Protein AF-A0A352FJ02-F1 (afdb_monomer)

Solvent-accessible surface area (backbone atoms only — not comparable to full-atom values): 11304 Å² total; per-residue (Å²): 138,80,82,76,79,74,72,76,74,59,68,40,26,37,38,36,34,28,49,56,94,54,96,64,90,54,67,62,62,57,49,55,52,47,51,55,53,49,32,53,44,31,73,71,38,80,43,62,28,42,34,28,35,41,56,64,53,60,66,67,70,12,44,40,82,43,73,57,98,88,55,71,41,78,43,84,34,68,70,48,31,53,50,52,52,51,47,56,62,57,68,47,65,92,48,62,65,61,54,48,76,72,32,58,55,44,58,73,78,45,63,27,40,33,46,28,35,61,36,39,38,62,67,59,52,51,50,52,50,58,66,43,66,75,41,93,41,51,35,32,37,35,48,53,50,68,88,41,67,67,42,27,45,47,63,62,69,60,28,46,67,48,35,32,40,50,28,34,30,40,31,32,44,52,94,72,59,83,49,100,83,47,85,84,42,65,66,57,49,41,75,51,60,33,80,41,66,49,71,51,77,133

Sequence (202 aa):
MSASEKGSKRQMKVALHFSLKRESLDYIDGYEIGNVVLRAMISHGNFETAIRTGDLLLQRHAMECRGDLLQRTWTYSESKYLATSAAWVLSSGGLWGCFLPLNAIKCLTRNVFVICLENISLECAKRLSLEFGFLPYFLGALEVDDKIPLHALLYSNCLIPWLRVAGKSIYLFKDYFDDEESLDSLESFTSLGAVHVEYETP

Secondary structure (DSSP, 8-state):
----------EEEEEEEEE-SSSS--HHHHHHHHHHHHHHHHHH---EEEEEEEE--HHHHTEEEES-SS--EEEE-HHHHHHHHHHHHHHTTTS-B---HHHHHHHHHS-EEEEEEEEEEHHHHHHHHHHHTT-TTEEEEEEE-TTSHHHIIIIIISSEEEEEEETTEEEEEGGGT-STT-S--HHHHHHTT-SEEEEE--

Foldseek 3Di:
DDDPPPPPQDKFKKKWKFFQPDLDPDVVSLVVVVLVLLLVQLVQLADWWWKWKDWQVLQVQQWDFDDDPVDTDTDGHPVSSVVSLVLVVVVLPPWDKDADPVLSVVSSVGTMMIIMTGIDGPVVQVVSQVVCVPPPGTRIMGTADCVRVSSCVRRVVRTGGAWTDRRLEIEGACVGQVDPPGPPDQVVSVVSVRPYYYHDDD

Nearest PDB structures (foldseek):
  4al7-assembly1_A  TM=4.696E-01  e=4.692E+00  Pseudomonas aeruginosa
  4al6-assembly1_A  TM=4.822E-01  e=8.081E+00  Pseudomonas aeruginosa UCBPP-PA14
  8fbp-assembly1_K  TM=2.299E-01  e=1.169E+00  Pseudomonas aeruginosa PAO1
  2xlk-assembly2_A  TM=4.601E-01  e=9.118E+00  Pseudomonas aeruginosa UCBPP-PA14

Radius of gyration: 18.31 Å; Cα contacts (8 Å, |Δi|>4): 336; chains: 1; bou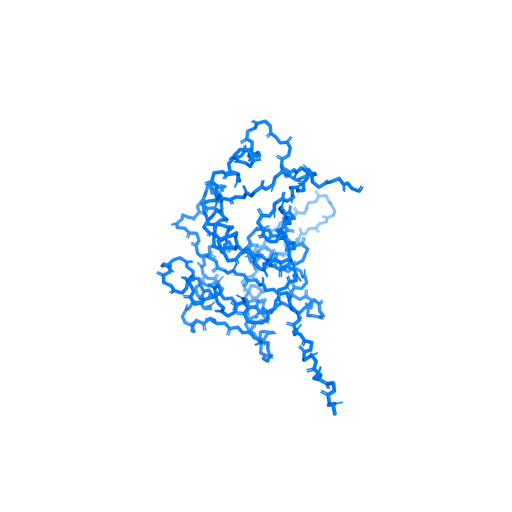nding box: 38×38×70 Å

pLDDT: mean 84.19, std 14.08, range [37.03, 97.56]

Mean predicted aligned error: 7.38 Å

Structure (mmCIF, N/CA/C/O backbone):
data_AF-A0A352FJ02-F1
#
_entry.id   AF-A0A352FJ02-F1
#
loop_
_atom_site.group_PDB
_atom_site.id
_atom_site.type_symbol
_atom_site.label_atom_id
_atom_site.label_alt_id
_atom_site.label_comp_id
_atom_site.label_asym_id
_atom_site.label_entity_id
_atom_site.label_seq_id
_atom_site.pdbx_PDB_ins_code
_atom_site.Cartn_x
_atom_site.Cartn_y
_atom_site.Cartn_z
_atom_site.occupancy
_atom_site.B_iso_or_equiv
_atom_site.auth_seq_id
_atom_site.auth_comp_id
_atom_site.auth_asym_id
_atom_site.auth_atom_id
_atom_site.pdbx_PDB_model_num
ATOM 1 N N . MET A 1 1 ? 12.154 -4.708 43.436 1.00 37.03 1 MET A N 1
ATOM 2 C CA . MET A 1 1 ? 11.146 -4.150 42.510 1.00 37.03 1 MET A CA 1
ATOM 3 C C . MET A 1 1 ? 11.870 -3.735 41.237 1.00 37.03 1 MET A C 1
ATOM 5 O O . MET A 1 1 ? 12.407 -2.639 41.189 1.00 37.03 1 MET A O 1
ATOM 9 N N . SER A 1 2 ? 12.000 -4.644 40.266 1.00 37.16 2 SER A N 1
ATOM 10 C CA . SER A 1 2 ? 12.640 -4.338 38.982 1.00 37.16 2 SER A CA 1
ATOM 11 C C . SER A 1 2 ? 11.609 -3.713 38.053 1.00 37.16 2 SER A C 1
ATOM 13 O O . SER A 1 2 ? 10.584 -4.328 37.752 1.00 37.16 2 SER A O 1
ATOM 15 N N . ALA A 1 3 ? 11.879 -2.486 37.621 1.00 42.75 3 ALA A N 1
ATOM 16 C CA . ALA A 1 3 ? 11.157 -1.862 36.531 1.00 42.75 3 ALA A CA 1
ATOM 17 C C . ALA A 1 3 ? 11.321 -2.745 35.288 1.00 42.75 3 ALA A C 1
ATOM 19 O O . ALA A 1 3 ? 12.419 -2.912 34.768 1.00 42.75 3 ALA A O 1
ATOM 20 N N . SER A 1 4 ? 10.216 -3.358 34.874 1.00 42.72 4 SER A N 1
ATOM 21 C CA . SER A 1 4 ? 10.055 -3.993 33.573 1.00 42.72 4 SER A CA 1
ATOM 22 C C . SER A 1 4 ? 10.446 -2.974 32.503 1.00 42.72 4 SER A C 1
ATOM 24 O O . SER A 1 4 ? 9.697 -2.023 32.270 1.00 42.72 4 SER A O 1
ATOM 26 N N . GLU A 1 5 ? 11.588 -3.181 31.849 1.00 41.50 5 GLU A N 1
ATOM 27 C CA . GLU A 1 5 ? 11.890 -2.580 30.554 1.00 41.50 5 GLU A CA 1
ATOM 28 C C . GLU A 1 5 ? 10.723 -2.917 29.622 1.00 41.50 5 GLU A C 1
ATOM 30 O O . GLU A 1 5 ? 10.578 -4.038 29.136 1.00 41.50 5 GLU A O 1
ATOM 35 N N . LYS A 1 6 ? 9.820 -1.951 29.428 1.00 44.06 6 LYS A N 1
ATOM 36 C CA . LYS A 1 6 ? 8.843 -1.994 28.347 1.00 44.06 6 LYS A CA 1
ATOM 37 C C . LYS A 1 6 ? 9.664 -1.993 27.066 1.00 44.06 6 LYS A C 1
ATOM 39 O O . LYS A 1 6 ? 10.086 -0.930 26.619 1.00 44.06 6 LYS A O 1
ATOM 44 N N . GLY A 1 7 ? 9.933 -3.180 26.525 1.00 45.09 7 GLY A N 1
ATOM 45 C CA . GLY A 1 7 ? 10.548 -3.338 25.216 1.00 45.09 7 GLY A CA 1
ATOM 46 C C . GLY A 1 7 ? 9.779 -2.464 24.236 1.00 45.09 7 GLY A C 1
ATOM 47 O O . GLY A 1 7 ? 8.595 -2.701 23.989 1.00 45.09 7 GLY A O 1
ATOM 48 N N . SER A 1 8 ? 10.419 -1.392 23.772 1.00 55.44 8 SER A N 1
ATOM 49 C CA . SER A 1 8 ? 9.816 -0.463 22.826 1.00 55.44 8 SER A CA 1
ATOM 50 C C . SER A 1 8 ? 9.377 -1.272 21.610 1.00 55.44 8 SER A C 1
ATOM 52 O O . SER A 1 8 ? 10.203 -1.928 20.969 1.00 55.44 8 SER A O 1
ATOM 54 N N . LYS A 1 9 ? 8.067 -1.309 21.331 1.00 74.19 9 LYS A N 1
ATOM 55 C CA . LYS A 1 9 ? 7.558 -1.999 20.144 1.00 74.19 9 LYS A CA 1
ATOM 56 C C . LYS A 1 9 ? 8.169 -1.298 18.934 1.00 74.19 9 LYS A C 1
ATOM 58 O O . LYS A 1 9 ? 7.858 -0.135 18.693 1.00 74.19 9 LYS A O 1
ATOM 63 N N . ARG A 1 10 ? 9.037 -1.997 18.193 1.00 83.62 10 ARG A N 1
ATOM 64 C CA . ARG A 1 10 ? 9.600 -1.499 16.931 1.00 83.62 10 ARG A CA 1
ATOM 65 C C . ARG A 1 10 ? 8.446 -1.080 16.023 1.00 83.62 10 ARG A C 1
ATOM 67 O O . ARG A 1 10 ? 7.653 -1.930 15.611 1.00 83.62 10 ARG A O 1
ATOM 74 N N . GLN A 1 11 ? 8.374 0.218 15.766 1.00 91.69 11 GLN A N 1
ATOM 75 C CA . GLN A 1 11 ? 7.503 0.806 14.764 1.00 91.69 11 GLN A CA 1
ATOM 76 C C . GLN A 1 11 ? 8.193 0.759 13.405 1.00 91.69 11 GLN A C 1
ATOM 78 O O . GLN A 1 11 ? 9.420 0.848 13.322 1.00 91.69 11 GLN A O 1
ATOM 83 N N . MET A 1 12 ? 7.406 0.581 12.355 1.00 94.69 12 MET A N 1
ATOM 84 C CA . MET A 1 12 ? 7.884 0.439 10.987 1.00 94.69 12 MET A CA 1
ATOM 85 C C . MET A 1 12 ? 6.822 0.909 9.999 1.00 94.69 12 MET A C 1
ATOM 87 O O . MET A 1 12 ? 5.637 0.946 10.331 1.00 94.69 12 MET A O 1
ATOM 91 N N . LYS A 1 13 ? 7.257 1.221 8.779 1.00 96.88 13 LYS A N 1
ATOM 92 C CA . LYS A 1 13 ? 6.380 1.451 7.635 1.00 96.88 13 LYS A CA 1
ATOM 93 C C . LYS A 1 13 ? 6.176 0.136 6.889 1.00 96.88 13 LYS A C 1
ATOM 95 O O . LYS A 1 13 ? 7.133 -0.616 6.703 1.00 96.88 13 LYS A O 1
ATOM 100 N N . VAL A 1 14 ? 4.947 -0.168 6.482 1.00 97.25 14 VAL A N 1
ATOM 101 C CA . VAL A 1 14 ? 4.611 -1.437 5.818 1.00 97.25 14 VAL A CA 1
ATOM 102 C C . VAL A 1 14 ? 3.722 -1.201 4.612 1.00 97.25 14 VAL A C 1
ATOM 104 O O . VAL A 1 14 ? 2.650 -0.625 4.742 1.00 97.25 14 VAL A O 1
ATOM 107 N N . ALA A 1 15 ? 4.123 -1.729 3.461 1.00 97.12 15 ALA A N 1
ATOM 108 C CA . ALA A 1 15 ? 3.312 -1.763 2.254 1.00 97.12 15 ALA A CA 1
ATOM 109 C C . ALA A 1 15 ? 2.628 -3.128 2.105 1.00 97.12 15 ALA A C 1
ATOM 111 O O . ALA A 1 15 ? 3.294 -4.163 2.024 1.00 97.12 15 ALA A O 1
ATOM 112 N N . LEU A 1 16 ? 1.298 -3.127 2.055 1.00 96.56 16 LEU A N 1
ATOM 113 C CA . LEU A 1 16 ? 0.455 -4.274 1.724 1.00 96.56 16 LEU A CA 1
ATOM 114 C C . LEU A 1 16 ? 0.162 -4.257 0.222 1.00 96.56 16 LEU A C 1
ATOM 116 O O . LEU A 1 16 ? -0.249 -3.227 -0.302 1.00 96.56 16 LEU A O 1
ATOM 120 N N . HIS A 1 17 ? 0.355 -5.383 -0.458 1.00 95.31 17 HIS A N 1
ATOM 121 C CA . HIS A 1 17 ? 0.252 -5.486 -1.912 1.00 95.31 17 HIS A CA 1
ATOM 122 C C . HIS A 1 17 ? -0.911 -6.390 -2.300 1.00 95.31 17 HIS A C 1
ATOM 124 O O . HIS A 1 17 ? -0.997 -7.534 -1.840 1.00 95.31 17 HIS A O 1
ATOM 130 N N . PHE A 1 18 ? -1.763 -5.905 -3.196 1.00 93.38 18 PHE A N 1
ATOM 131 C CA . PHE A 1 18 ? -2.941 -6.614 -3.670 1.00 93.38 18 PHE A CA 1
ATOM 132 C C . PHE A 1 18 ? -2.993 -6.611 -5.199 1.00 93.38 18 PHE A C 1
ATOM 134 O O . PHE A 1 18 ? -2.797 -5.587 -5.841 1.00 93.38 18 PHE A O 1
ATOM 141 N N . SER A 1 19 ? -3.255 -7.770 -5.798 1.00 90.75 19 SER A N 1
ATOM 142 C CA . SER A 1 19 ? -3.523 -7.893 -7.230 1.00 90.75 19 SER A CA 1
ATOM 143 C C . SER A 1 19 ? -4.909 -7.340 -7.517 1.00 90.75 19 SER A C 1
ATOM 145 O O . SER A 1 19 ? -5.892 -7.866 -6.995 1.00 90.75 19 SER A O 1
ATOM 147 N N . LEU A 1 20 ? -5.005 -6.373 -8.421 1.00 84.56 20 LEU A N 1
ATOM 148 C CA . LEU A 1 20 ? -6.298 -5.994 -8.981 1.00 84.56 20 LEU A CA 1
ATOM 149 C C . LEU A 1 20 ? -6.790 -7.110 -9.918 1.00 84.56 20 LEU A C 1
ATOM 151 O O . LEU A 1 20 ? -5.983 -7.806 -10.550 1.00 84.56 20 LEU A O 1
ATOM 155 N N . LYS A 1 21 ? -8.106 -7.369 -9.925 1.00 67.81 21 LYS A N 1
ATOM 156 C CA . LYS A 1 21 ? -8.714 -8.449 -10.728 1.00 67.81 21 LYS A CA 1
ATOM 157 C C . LYS A 1 21 ? -8.879 -8.047 -12.193 1.00 67.81 21 LYS A C 1
ATOM 159 O O . LYS A 1 21 ? -8.943 -8.932 -13.044 1.00 67.81 21 LYS A O 1
ATOM 164 N N . ARG A 1 22 ? -8.957 -6.747 -12.480 1.00 58.03 22 ARG A N 1
ATOM 165 C CA . ARG A 1 22 ? -9.093 -6.186 -13.827 1.00 58.03 22 ARG A CA 1
ATOM 166 C C . ARG A 1 22 ? -7.814 -5.456 -14.237 1.00 58.03 22 ARG A C 1
ATOM 168 O O . ARG A 1 22 ? -7.115 -4.885 -13.406 1.00 58.03 22 ARG A O 1
ATOM 175 N N . GLU A 1 23 ? -7.515 -5.480 -15.535 1.00 48.19 23 GLU A N 1
ATOM 176 C CA . GLU A 1 23 ? -6.473 -4.632 -16.134 1.00 48.19 23 GLU A CA 1
ATOM 177 C C . GLU A 1 23 ? -6.884 -3.147 -16.136 1.00 48.19 23 GLU A C 1
ATOM 179 O O . GLU A 1 23 ? -6.022 -2.279 -16.261 1.00 48.19 23 GLU A O 1
ATOM 184 N N . SER A 1 24 ? -8.182 -2.848 -15.965 1.00 41.72 24 SER A N 1
ATOM 185 C CA . SER A 1 24 ? -8.697 -1.486 -15.836 1.00 41.72 24 SER A CA 1
ATOM 186 C C . SER A 1 24 ? -8.517 -0.942 -14.418 1.00 41.72 24 SER A C 1
ATOM 188 O O . SER A 1 24 ? -8.815 -1.608 -13.428 1.00 41.72 24 SER A O 1
ATOM 190 N N . LEU A 1 25 ? -8.049 0.305 -14.362 1.00 43.31 25 LEU A N 1
ATOM 191 C CA . LEU A 1 25 ? -7.923 1.188 -13.199 1.00 43.31 25 LEU A CA 1
ATOM 192 C C . LEU A 1 25 ? -9.300 1.590 -12.628 1.00 43.31 25 LEU A C 1
ATOM 194 O O . LEU A 1 25 ? -9.562 2.774 -12.425 1.00 43.31 25 LEU A O 1
ATOM 198 N N . ASP A 1 26 ? -10.219 0.647 -12.418 1.00 48.75 26 ASP A N 1
ATOM 199 C CA . ASP A 1 26 ? -11.485 0.999 -11.780 1.00 48.75 26 ASP A CA 1
ATOM 200 C C . ASP A 1 26 ? -11.209 1.249 -10.292 1.00 48.75 26 ASP A C 1
ATOM 202 O O . ASP A 1 26 ? -10.939 0.324 -9.526 1.00 48.75 26 ASP A O 1
ATOM 206 N N . TYR A 1 27 ? -11.294 2.524 -9.901 1.00 55.19 27 TYR A N 1
ATOM 207 C CA . TYR A 1 27 ? -11.212 3.055 -8.530 1.00 55.19 27 TYR A CA 1
ATOM 208 C C . TYR A 1 27 ? -11.968 2.195 -7.492 1.00 55.19 27 TYR A C 1
ATOM 210 O O . TYR A 1 27 ? -11.559 2.084 -6.336 1.00 55.19 27 TYR A O 1
ATOM 218 N N . ILE A 1 28 ? -13.023 1.511 -7.939 1.00 62.88 28 ILE A N 1
ATOM 219 C CA . ILE A 1 28 ? -13.879 0.613 -7.161 1.00 62.88 28 ILE A CA 1
ATOM 220 C C . ILE A 1 28 ? -13.100 -0.570 -6.558 1.00 62.88 28 ILE A C 1
ATOM 222 O O . ILE A 1 28 ? -13.268 -0.852 -5.373 1.00 62.88 28 ILE A O 1
ATOM 226 N N . ASP A 1 29 ? -12.225 -1.241 -7.318 1.00 70.31 29 ASP A N 1
ATOM 227 C CA . ASP A 1 29 ? -11.514 -2.432 -6.815 1.00 70.31 29 ASP A CA 1
ATOM 228 C C . ASP A 1 29 ? -10.547 -2.049 -5.674 1.00 70.31 29 ASP A C 1
ATOM 230 O O . ASP A 1 29 ? -10.448 -2.748 -4.661 1.00 70.31 29 ASP A O 1
ATOM 234 N N . GLY A 1 30 ? -9.848 -0.916 -5.814 1.00 79.75 30 GLY A N 1
ATOM 235 C CA . GLY A 1 30 ? -8.959 -0.382 -4.777 1.00 79.75 30 GLY A CA 1
ATOM 236 C C . GLY A 1 30 ? -9.722 0.039 -3.520 1.00 79.75 30 GLY A C 1
ATOM 237 O O . GLY A 1 30 ? -9.293 -0.266 -2.405 1.00 79.75 30 GLY A O 1
ATOM 238 N N . TYR A 1 31 ? -10.888 0.662 -3.698 1.00 82.25 31 TYR A N 1
ATOM 239 C CA . TYR A 1 31 ? -11.777 1.057 -2.607 1.00 82.25 31 TYR A CA 1
ATOM 240 C C . TYR A 1 31 ? -12.302 -0.151 -1.811 1.00 82.25 31 TYR A C 1
ATOM 242 O O . TYR A 1 31 ? -12.236 -0.165 -0.580 1.00 82.25 31 TYR A O 1
ATOM 250 N N . GLU A 1 32 ? -12.750 -1.218 -2.483 1.00 87.25 32 GLU A N 1
ATOM 251 C CA . GLU A 1 32 ? -13.191 -2.450 -1.811 1.00 87.25 32 GLU A CA 1
ATOM 252 C C . GLU A 1 32 ? -12.063 -3.100 -0.996 1.00 87.25 32 GLU A C 1
ATOM 254 O O . GLU A 1 32 ? -12.274 -3.510 0.151 1.00 87.25 32 GLU A O 1
ATOM 259 N N . ILE A 1 33 ? -10.849 -3.161 -1.556 1.00 90.94 33 ILE A N 1
ATOM 260 C CA . ILE A 1 33 ? -9.662 -3.656 -0.843 1.00 90.94 33 ILE A CA 1
ATOM 261 C C . ILE A 1 33 ? -9.372 -2.776 0.378 1.00 90.94 33 ILE A C 1
ATOM 263 O O . ILE A 1 33 ? -9.139 -3.302 1.470 1.00 90.94 33 ILE A O 1
ATOM 267 N N . GLY A 1 34 ? -9.431 -1.453 0.210 1.00 91.62 34 GLY A N 1
ATOM 268 C CA . GLY A 1 34 ? -9.303 -0.480 1.289 1.00 91.62 34 GLY A CA 1
ATOM 269 C C . GLY A 1 34 ? -10.272 -0.764 2.435 1.00 91.62 34 GLY A C 1
ATOM 270 O O . GLY A 1 34 ? -9.843 -0.925 3.578 1.00 91.62 34 GLY A O 1
ATOM 271 N N . ASN A 1 35 ? -11.557 -0.941 2.131 1.00 91.88 35 ASN A N 1
ATOM 272 C CA . ASN A 1 35 ? -12.594 -1.245 3.118 1.00 91.88 35 ASN A CA 1
ATOM 273 C C . ASN A 1 35 ? -12.342 -2.546 3.886 1.00 91.88 35 ASN A C 1
ATOM 275 O O . ASN A 1 35 ? -12.585 -2.604 5.095 1.00 91.88 35 ASN A O 1
ATOM 279 N N . VAL A 1 36 ? -11.841 -3.589 3.216 1.00 93.75 36 VAL A N 1
ATOM 280 C CA . VAL A 1 36 ? -11.459 -4.848 3.877 1.00 93.75 36 VAL A CA 1
ATOM 281 C C . VAL A 1 36 ? -10.328 -4.610 4.877 1.00 93.75 36 VAL A C 1
ATOM 283 O O . VAL A 1 36 ? -10.415 -5.069 6.019 1.00 93.75 36 VAL A O 1
ATOM 286 N N . VAL A 1 37 ? -9.294 -3.859 4.484 1.00 95.06 37 VAL A N 1
ATOM 287 C CA . VAL A 1 37 ? -8.160 -3.561 5.370 1.00 95.06 37 VAL A CA 1
ATOM 288 C C . VAL A 1 37 ? -8.585 -2.694 6.552 1.00 95.06 37 VAL A C 1
ATOM 290 O O . VAL A 1 37 ? -8.262 -3.020 7.696 1.00 95.06 37 VAL A O 1
ATOM 293 N N . LEU A 1 38 ? -9.359 -1.637 6.305 1.00 95.12 38 LEU A N 1
ATOM 294 C CA . LEU A 1 38 ? -9.863 -0.753 7.356 1.00 95.12 38 LEU A CA 1
ATOM 295 C C . LEU A 1 38 ? -10.738 -1.500 8.355 1.00 95.12 38 LEU A C 1
ATOM 297 O O . LEU A 1 38 ? -10.530 -1.374 9.559 1.00 95.12 38 LEU A O 1
ATOM 301 N N . ARG A 1 39 ? -11.674 -2.328 7.879 1.00 95.00 39 ARG A N 1
ATOM 302 C CA . ARG A 1 39 ? -12.537 -3.135 8.751 1.00 95.00 39 ARG A CA 1
ATOM 303 C C . ARG A 1 39 ? -11.716 -4.027 9.677 1.00 95.00 39 ARG A C 1
ATOM 305 O O . ARG A 1 39 ? -12.024 -4.097 10.868 1.00 95.00 39 ARG A O 1
ATOM 312 N N . ALA A 1 40 ? -10.668 -4.673 9.164 1.00 95.44 40 ALA A N 1
ATOM 313 C CA . ALA A 1 40 ? -9.765 -5.471 9.988 1.00 95.44 40 ALA A CA 1
ATOM 314 C C . ALA A 1 40 ? -9.075 -4.597 11.051 1.00 95.44 40 ALA A C 1
ATOM 316 O O . ALA A 1 40 ? -9.144 -4.896 12.245 1.00 95.44 40 ALA A O 1
ATOM 317 N N . MET A 1 41 ? -8.480 -3.470 10.648 1.00 95.56 41 MET A N 1
ATOM 318 C CA . MET A 1 41 ? -7.787 -2.553 11.562 1.00 95.56 41 MET A CA 1
ATOM 319 C C . MET A 1 41 ? -8.702 -2.015 12.675 1.00 95.56 41 MET A C 1
ATOM 321 O O . MET A 1 41 ? -8.345 -2.080 13.853 1.00 95.56 41 MET A O 1
ATOM 325 N N . ILE A 1 42 ? -9.904 -1.554 12.321 1.00 94.69 42 ILE A N 1
ATOM 326 C CA . ILE A 1 42 ? -10.914 -1.050 13.263 1.00 94.69 42 ILE A CA 1
ATOM 327 C C . ILE A 1 42 ? -11.371 -2.157 14.222 1.00 94.69 42 ILE A C 1
ATOM 329 O O . ILE A 1 42 ? -11.521 -1.922 15.424 1.00 94.69 42 ILE A O 1
ATOM 333 N N . SER A 1 43 ? -11.575 -3.377 13.716 1.00 92.75 43 SER A N 1
ATOM 334 C CA . SER A 1 43 ? -12.029 -4.512 14.532 1.00 92.75 43 SER A CA 1
ATOM 335 C C . SER A 1 43 ? -11.028 -4.861 15.635 1.00 92.75 43 SER A C 1
ATOM 337 O O . SER A 1 43 ? -11.428 -5.135 16.768 1.00 92.75 43 SER A O 1
ATOM 339 N N . HIS A 1 44 ? -9.729 -4.790 15.334 1.00 91.50 44 HIS A N 1
ATOM 340 C CA . HIS A 1 44 ? -8.658 -4.987 16.318 1.00 91.50 44 HIS A CA 1
ATOM 341 C C . HIS A 1 44 ? -8.479 -3.783 17.256 1.00 91.50 44 HIS A C 1
ATOM 343 O O . HIS A 1 44 ? -8.108 -3.966 18.415 1.00 91.50 44 HIS A O 1
ATOM 349 N N . GLY A 1 45 ? -8.734 -2.559 16.779 1.00 87.81 45 GLY A N 1
ATOM 350 C CA . GLY A 1 45 ? -8.809 -1.341 17.595 1.00 87.81 45 GLY A CA 1
ATOM 351 C C . GLY A 1 45 ? -7.492 -0.881 18.231 1.00 87.81 45 GLY A C 1
ATOM 352 O O . GLY A 1 45 ? -7.513 -0.074 19.156 1.00 87.81 45 GLY A O 1
ATOM 353 N N . ASN A 1 46 ? -6.350 -1.392 17.771 1.00 89.31 46 ASN A N 1
ATOM 354 C CA . ASN A 1 46 ? -5.024 -1.127 18.340 1.00 89.31 46 ASN A CA 1
ATOM 355 C C . ASN A 1 46 ? -4.021 -0.569 17.312 1.00 89.31 46 ASN A C 1
ATOM 357 O O . ASN A 1 46 ? -2.808 -0.715 17.482 1.00 89.31 46 ASN A O 1
ATOM 361 N N . PHE A 1 47 ? -4.531 0.031 16.237 1.00 92.62 47 PHE A N 1
ATOM 362 C CA . PHE A 1 47 ? -3.735 0.642 15.177 1.00 92.62 47 PHE A CA 1
ATOM 363 C C . PHE A 1 47 ? -3.666 2.153 15.365 1.00 92.62 47 PHE A C 1
ATOM 365 O O . PHE A 1 47 ? -4.670 2.783 15.672 1.00 92.62 47 PHE A O 1
ATOM 372 N N . GLU A 1 48 ? -2.489 2.726 15.149 1.00 93.25 48 G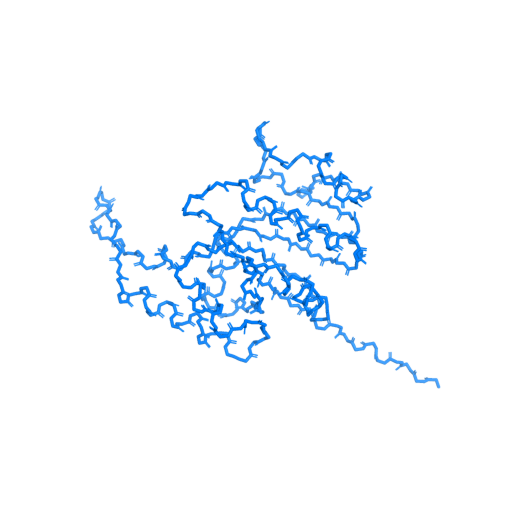LU A N 1
ATOM 373 C CA . GLU A 1 48 ? -2.277 4.171 15.156 1.00 93.25 48 GLU A CA 1
ATOM 374 C C . GLU A 1 48 ? -1.344 4.516 13.999 1.00 93.25 48 GLU A C 1
ATOM 376 O O . GLU A 1 48 ? -0.122 4.439 14.116 1.00 93.25 48 GLU A O 1
ATOM 381 N N . THR A 1 49 ? -1.929 4.775 12.832 1.00 95.88 49 THR A N 1
ATOM 382 C CA . THR A 1 49 ? -1.171 4.835 11.584 1.00 95.88 49 THR A CA 1
ATOM 383 C C . THR A 1 49 ? -1.838 5.735 10.558 1.00 95.88 49 THR A C 1
ATOM 385 O O . THR A 1 49 ? -3.064 5.768 10.454 1.00 95.88 49 THR A O 1
ATOM 388 N N . ALA A 1 50 ? -1.026 6.458 9.792 1.00 95.62 50 ALA A N 1
ATOM 389 C CA . ALA A 1 50 ? -1.484 7.094 8.566 1.00 95.62 50 ALA A CA 1
ATOM 390 C C . ALA A 1 50 ? -1.418 6.076 7.425 1.00 95.62 50 ALA A C 1
ATOM 392 O O . ALA A 1 50 ? -0.506 5.247 7.373 1.00 95.62 50 ALA A O 1
ATOM 393 N N . ILE A 1 51 ? -2.396 6.143 6.531 1.00 95.56 51 ILE A N 1
ATOM 394 C CA . ILE A 1 51 ? -2.543 5.248 5.396 1.00 95.56 51 ILE A CA 1
ATOM 395 C C . ILE A 1 51 ? -2.362 6.049 4.117 1.00 95.56 51 ILE A C 1
ATOM 397 O O . ILE A 1 51 ? -3.000 7.085 3.919 1.00 95.56 51 ILE A O 1
ATOM 401 N N . ARG A 1 52 ? -1.508 5.539 3.234 1.00 94.50 52 ARG A N 1
ATOM 402 C CA . ARG A 1 52 ? -1.387 5.999 1.852 1.00 94.50 52 ARG A CA 1
ATOM 403 C C . ARG A 1 52 ? -1.792 4.878 0.912 1.00 94.50 52 ARG A C 1
ATOM 405 O O . ARG A 1 52 ? -1.493 3.715 1.185 1.00 94.50 52 ARG A O 1
ATOM 412 N N . THR A 1 53 ? -2.435 5.213 -0.193 1.00 93.31 53 THR A N 1
ATOM 413 C CA . THR A 1 53 ? -2.901 4.234 -1.176 1.00 93.31 53 THR A CA 1
ATOM 414 C C . THR A 1 53 ? -2.505 4.631 -2.590 1.00 93.31 53 THR A C 1
ATOM 416 O O . THR A 1 53 ? -2.157 5.780 -2.864 1.00 93.31 53 THR A O 1
ATOM 419 N N . GLY A 1 54 ? -2.491 3.658 -3.492 1.00 91.12 54 GLY A N 1
ATOM 420 C CA . GLY A 1 54 ? -2.178 3.876 -4.900 1.00 91.12 54 GLY A CA 1
ATOM 421 C C . GLY A 1 54 ? -1.553 2.646 -5.533 1.00 91.12 54 GLY A C 1
ATOM 422 O O . GLY A 1 54 ? -1.495 1.580 -4.925 1.00 91.12 54 GLY A O 1
ATOM 423 N N . ASP A 1 55 ? -1.066 2.799 -6.755 1.00 90.25 55 ASP A N 1
ATOM 424 C CA . ASP A 1 55 ? -0.506 1.685 -7.511 1.00 90.25 55 ASP A CA 1
ATOM 425 C C . ASP A 1 55 ? 1.002 1.532 -7.300 1.00 90.25 55 ASP A C 1
ATOM 427 O O . ASP A 1 55 ? 1.744 2.498 -7.101 1.00 90.25 55 ASP A O 1
ATOM 431 N N . LEU A 1 56 ? 1.493 0.301 -7.429 1.00 91.00 56 LEU A N 1
ATOM 432 C CA . LEU A 1 56 ? 2.921 0.026 -7.517 1.00 91.00 56 LEU A CA 1
ATOM 433 C C . LEU A 1 56 ? 3.442 0.413 -8.913 1.00 91.00 56 LEU A C 1
ATOM 435 O O . LEU A 1 56 ? 3.450 -0.384 -9.851 1.00 91.00 56 LEU A O 1
ATOM 439 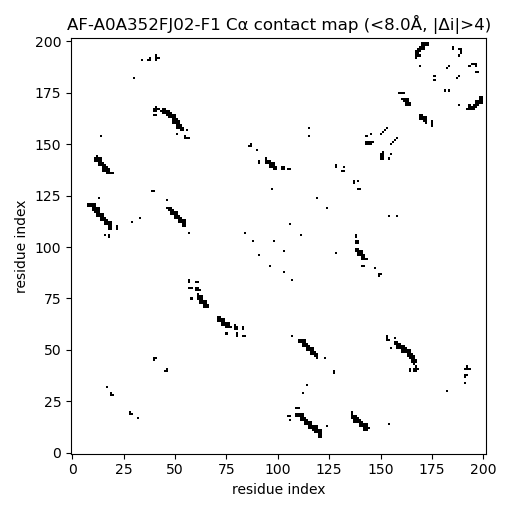N N . LEU A 1 57 ? 3.916 1.648 -9.060 1.00 87.50 57 LEU A N 1
ATOM 440 C CA . LEU A 1 57 ? 4.261 2.252 -10.354 1.00 87.50 57 LEU A CA 1
ATOM 441 C C . LEU A 1 57 ? 5.629 1.832 -10.940 1.00 87.50 57 LEU A C 1
ATOM 443 O O . LEU A 1 57 ? 6.327 2.647 -11.549 1.00 87.50 57 LEU A O 1
ATOM 447 N N . LEU A 1 58 ? 6.016 0.555 -10.832 1.00 86.25 58 LEU A N 1
ATOM 448 C CA . LEU A 1 58 ? 7.281 0.038 -11.391 1.00 86.25 58 LEU A CA 1
ATOM 449 C C . LEU A 1 58 ? 7.418 0.331 -12.896 1.00 86.25 58 LEU A C 1
ATOM 451 O O . LEU A 1 58 ? 8.469 0.780 -13.354 1.00 86.25 58 LEU A O 1
ATOM 455 N N . GLN A 1 59 ? 6.341 0.139 -13.665 1.00 81.31 59 GLN A N 1
ATOM 456 C CA . GLN A 1 59 ? 6.329 0.414 -15.106 1.00 81.31 59 GLN A CA 1
ATOM 457 C C . GLN A 1 59 ? 6.493 1.904 -15.427 1.00 81.31 59 GLN A C 1
ATOM 459 O O . GLN A 1 59 ? 7.216 2.255 -16.357 1.00 81.31 59 GLN A O 1
ATOM 464 N N . ARG A 1 60 ? 5.892 2.803 -14.635 1.00 80.94 60 ARG A N 1
ATOM 465 C CA . ARG A 1 60 ? 6.040 4.253 -14.837 1.00 80.94 60 ARG A CA 1
ATOM 466 C C . ARG A 1 60 ? 7.497 4.685 -14.689 1.00 80.94 60 ARG A C 1
ATOM 468 O O . ARG A 1 60 ? 7.960 5.546 -15.431 1.00 80.94 60 ARG A O 1
ATOM 475 N N . HIS A 1 61 ? 8.240 4.058 -13.780 1.00 80.50 61 HIS A N 1
ATOM 476 C CA . HIS A 1 61 ? 9.670 4.325 -13.617 1.00 80.50 61 HIS A CA 1
ATOM 477 C C . HIS A 1 61 ? 10.529 3.760 -14.748 1.00 80.50 61 HIS A C 1
ATOM 479 O O . HIS A 1 61 ? 11.616 4.284 -15.002 1.00 80.50 61 HIS A O 1
ATOM 485 N N . ALA A 1 62 ? 10.025 2.773 -15.485 1.00 81.12 62 ALA A N 1
ATOM 486 C CA . ALA A 1 62 ? 10.656 2.272 -16.697 1.00 81.12 62 ALA A CA 1
ATOM 487 C C . ALA A 1 62 ? 10.462 3.176 -17.922 1.00 81.12 62 ALA A C 1
ATOM 489 O O . ALA A 1 62 ? 11.103 2.956 -18.949 1.00 81.12 62 ALA A O 1
ATOM 490 N N . MET A 1 63 ? 9.615 4.203 -17.830 1.00 83.12 63 MET A N 1
ATOM 491 C CA . MET A 1 63 ? 9.459 5.175 -18.905 1.00 83.12 63 MET A CA 1
ATOM 492 C C . MET A 1 63 ? 10.701 6.072 -18.994 1.00 83.12 63 MET A C 1
ATOM 494 O O . MET A 1 63 ? 11.264 6.527 -17.990 1.00 83.12 63 MET A O 1
ATOM 498 N N . GLU A 1 64 ? 11.134 6.335 -20.219 1.00 82.50 64 GLU A N 1
ATOM 499 C CA . GLU A 1 64 ? 12.183 7.288 -20.560 1.00 82.50 64 GLU A CA 1
ATOM 500 C C . GLU A 1 64 ? 11.557 8.479 -21.273 1.00 82.50 64 GLU A C 1
ATOM 502 O O . GLU A 1 64 ? 10.816 8.307 -22.239 1.00 82.50 64 GLU A O 1
ATOM 507 N N . CYS A 1 65 ? 11.870 9.687 -20.811 1.00 81.56 65 CYS A N 1
ATOM 508 C CA . CYS A 1 65 ? 11.541 10.895 -21.550 1.00 81.56 65 CYS A CA 1
ATOM 509 C C . CYS A 1 65 ? 12.605 11.106 -22.630 1.00 81.56 65 CYS A C 1
ATOM 511 O O . CYS A 1 65 ? 13.788 11.241 -22.318 1.00 81.56 65 CYS A O 1
ATOM 513 N N . ARG A 1 66 ? 12.183 11.154 -23.889 1.00 80.38 66 ARG A N 1
ATOM 514 C CA . ARG A 1 66 ? 13.017 11.482 -25.047 1.00 80.38 66 ARG A CA 1
ATOM 515 C C . ARG A 1 66 ? 12.493 12.744 -25.720 1.00 80.38 66 ARG A C 1
ATOM 517 O O . ARG A 1 66 ? 11.303 13.039 -25.648 1.00 80.38 66 ARG A O 1
ATOM 524 N N . GLY A 1 67 ? 13.388 13.459 -26.392 1.00 76.19 67 GLY A N 1
ATOM 525 C CA . GLY A 1 67 ? 13.083 14.718 -27.071 1.00 76.19 67 GLY A CA 1
ATOM 526 C C . GLY A 1 67 ? 13.513 15.952 -26.280 1.00 76.19 67 GLY A C 1
ATOM 527 O O . GLY A 1 67 ? 14.064 15.854 -25.181 1.00 76.19 67 GLY A O 1
ATOM 528 N N . ASP A 1 68 ? 13.310 17.116 -26.885 1.00 76.88 68 ASP A N 1
ATOM 529 C CA . ASP A 1 68 ? 13.625 18.411 -26.289 1.00 76.88 68 ASP A CA 1
ATOM 530 C C . ASP A 1 68 ? 12.501 18.897 -25.349 1.00 76.88 68 ASP A C 1
ATOM 532 O O . ASP A 1 68 ? 11.545 18.181 -25.043 1.00 76.88 68 ASP A O 1
ATOM 536 N N . LEU A 1 69 ? 12.624 20.126 -24.839 1.00 72.06 69 LEU A N 1
ATOM 537 C CA . LEU A 1 69 ? 11.632 20.724 -23.937 1.00 72.06 69 LEU A CA 1
ATOM 538 C C . LEU A 1 69 ? 10.236 20.883 -24.569 1.00 72.06 69 LEU A C 1
ATOM 540 O O . LEU A 1 69 ? 9.267 20.974 -23.819 1.00 72.06 69 LEU A O 1
ATOM 544 N N . LEU A 1 70 ? 10.126 20.909 -25.901 1.00 75.94 70 LEU A N 1
ATOM 545 C CA . LEU A 1 70 ? 8.882 21.162 -26.634 1.00 75.94 70 LEU A CA 1
ATOM 546 C C . LEU A 1 70 ? 8.231 19.871 -27.154 1.00 75.94 70 LEU A C 1
ATOM 548 O O . LEU A 1 70 ? 7.025 19.855 -27.388 1.00 75.94 70 LEU A O 1
ATOM 552 N N . GLN A 1 71 ? 8.996 18.786 -27.301 1.00 74.00 71 GLN A N 1
ATOM 553 C CA . GLN A 1 71 ? 8.523 17.496 -27.813 1.00 74.00 71 GLN A CA 1
ATOM 554 C C . GLN A 1 71 ? 8.945 16.332 -26.915 1.00 74.00 71 GLN A C 1
ATOM 556 O O . GLN A 1 71 ? 9.631 15.397 -27.334 1.00 74.00 71 GLN A O 1
ATOM 561 N N . ARG A 1 72 ? 8.509 16.370 -25.654 1.00 80.25 72 ARG A N 1
ATOM 562 C CA . ARG A 1 72 ? 8.715 15.253 -24.729 1.00 80.25 72 ARG A CA 1
ATOM 563 C C . ARG A 1 72 ? 7.831 14.075 -25.114 1.00 80.25 72 ARG A C 1
ATOM 565 O O . ARG A 1 72 ? 6.609 14.136 -25.007 1.00 80.25 72 ARG A O 1
ATOM 572 N N . THR A 1 73 ? 8.466 12.983 -25.506 1.00 81.62 73 THR A N 1
ATOM 573 C CA . THR A 1 73 ? 7.826 11.683 -25.711 1.00 81.62 73 THR A CA 1
ATOM 574 C C . THR A 1 73 ? 8.270 10.733 -24.612 1.00 81.62 73 THR A C 1
ATOM 576 O O . THR A 1 73 ? 9.435 10.724 -24.220 1.00 81.62 73 THR A O 1
ATOM 579 N N . TRP A 1 74 ? 7.338 9.946 -24.084 1.00 81.75 74 TRP A N 1
ATOM 580 C CA . TRP A 1 74 ? 7.638 8.942 -23.071 1.00 81.75 74 TRP A CA 1
ATOM 581 C C . TRP A 1 74 ? 7.642 7.571 -23.731 1.00 81.75 74 TRP A C 1
ATOM 583 O O . TRP A 1 74 ? 6.613 7.116 -24.225 1.00 81.75 74 TRP A O 1
ATOM 593 N N . THR A 1 75 ? 8.796 6.913 -23.745 1.00 86.19 75 THR A N 1
ATOM 594 C CA . THR A 1 75 ? 8.957 5.578 -24.326 1.00 86.19 75 THR A CA 1
ATOM 595 C C . THR A 1 75 ? 9.257 4.562 -23.241 1.00 86.19 75 THR A C 1
ATOM 597 O O . THR A 1 75 ? 10.099 4.808 -22.377 1.00 86.19 75 THR A O 1
ATOM 600 N N . TYR A 1 76 ? 8.590 3.413 -23.296 1.00 87.06 76 TYR A N 1
ATOM 601 C CA . TYR A 1 76 ? 8.885 2.293 -22.412 1.00 87.06 76 TYR A CA 1
ATOM 602 C C . TYR A 1 76 ? 10.285 1.729 -22.697 1.00 87.06 76 TYR A C 1
ATOM 604 O O . TYR A 1 76 ? 10.659 1.541 -23.856 1.00 87.06 76 TYR A O 1
ATOM 612 N N . SER A 1 77 ? 11.044 1.453 -21.637 1.00 89.81 77 SER A N 1
ATOM 613 C CA . SER A 1 77 ? 12.372 0.846 -21.700 1.00 89.81 77 SER A CA 1
ATOM 614 C C . SER A 1 77 ? 12.368 -0.470 -20.927 1.00 89.81 77 SER A C 1
ATOM 616 O O . SER A 1 77 ? 12.344 -0.485 -19.695 1.00 89.81 77 SER A O 1
ATOM 618 N N . GLU A 1 78 ? 12.380 -1.590 -21.651 1.00 89.38 78 GLU A N 1
ATOM 619 C CA . GLU A 1 78 ? 12.339 -2.935 -21.061 1.00 89.38 78 GLU A CA 1
ATOM 620 C C . GLU A 1 78 ? 13.550 -3.202 -20.159 1.00 89.38 78 GLU A C 1
ATOM 622 O O . GLU A 1 78 ? 13.412 -3.713 -19.050 1.00 89.38 78 GLU A O 1
ATOM 627 N N . SER A 1 79 ? 14.743 -2.784 -20.585 1.00 90.94 79 SER A N 1
ATOM 628 C CA . SER A 1 79 ? 15.965 -2.933 -19.790 1.00 90.94 79 SER A CA 1
ATOM 629 C C . SER A 1 79 ? 15.879 -2.164 -18.470 1.00 90.94 79 SER A C 1
ATOM 631 O O . SER A 1 79 ? 16.260 -2.689 -17.421 1.00 90.94 79 SER A O 1
ATOM 633 N N . 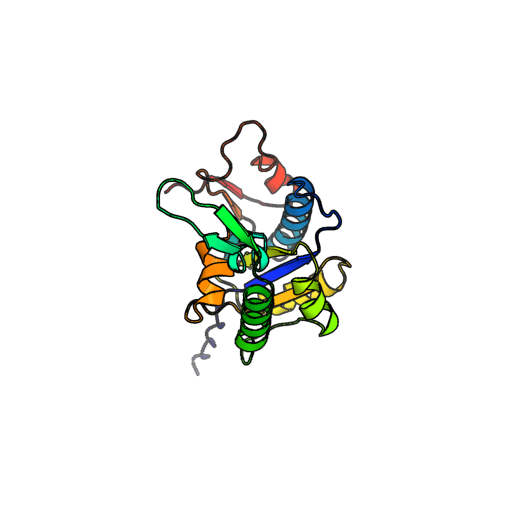LYS A 1 80 ? 15.322 -0.947 -18.495 1.00 90.06 80 LYS A N 1
ATOM 634 C CA . LYS A 1 80 ? 15.085 -0.142 -17.294 1.00 90.06 80 LYS A CA 1
ATOM 635 C C . LYS A 1 80 ? 14.030 -0.781 -16.401 1.00 90.06 80 LYS A C 1
ATOM 637 O O . LYS A 1 80 ? 14.234 -0.855 -15.194 1.00 90.06 80 LYS A O 1
ATOM 642 N N . TYR A 1 81 ? 12.948 -1.294 -16.982 1.00 90.50 81 TYR A N 1
ATOM 643 C CA . TYR A 1 81 ? 11.919 -2.019 -16.244 1.00 90.50 81 TYR A CA 1
ATOM 644 C C . TYR A 1 81 ? 12.490 -3.236 -15.509 1.00 90.50 81 TYR A C 1
ATOM 646 O O . TYR A 1 81 ? 12.249 -3.395 -14.310 1.00 90.50 81 TYR A O 1
ATOM 654 N N . LEU A 1 82 ? 13.284 -4.063 -16.194 1.00 90.56 82 LEU A N 1
ATOM 655 C CA . LEU A 1 82 ? 13.942 -5.226 -15.599 1.00 90.56 82 LEU A CA 1
ATOM 656 C C . LEU A 1 82 ? 14.909 -4.811 -14.486 1.00 90.56 82 LEU A C 1
ATOM 658 O O . LEU A 1 82 ? 14.893 -5.407 -13.411 1.00 90.56 82 LEU A O 1
ATOM 662 N N . ALA A 1 83 ? 15.700 -3.756 -14.704 1.00 90.38 83 ALA A N 1
ATOM 663 C CA . ALA A 1 83 ? 16.620 -3.232 -13.698 1.00 90.38 83 ALA A CA 1
ATOM 664 C C . ALA A 1 83 ? 15.886 -2.697 -12.457 1.00 90.38 83 ALA A C 1
ATOM 666 O O . ALA A 1 83 ? 16.267 -3.026 -11.336 1.00 90.38 83 ALA A O 1
ATOM 667 N N . THR A 1 84 ? 14.814 -1.917 -12.630 1.00 90.31 84 THR A N 1
ATOM 668 C CA . THR A 1 84 ? 13.994 -1.400 -11.522 1.00 90.31 84 THR A CA 1
ATOM 669 C C . THR A 1 84 ? 13.284 -2.528 -10.776 1.00 90.31 84 THR A C 1
ATOM 671 O O . THR A 1 84 ? 13.275 -2.534 -9.548 1.00 90.31 84 THR A O 1
ATOM 674 N N . SER A 1 85 ? 12.747 -3.513 -11.496 1.00 90.56 85 SER A N 1
ATOM 675 C CA . SER A 1 85 ? 12.095 -4.689 -10.909 1.00 90.56 85 SER A CA 1
ATOM 676 C C . SER A 1 85 ? 13.073 -5.526 -10.087 1.00 90.56 85 SER A C 1
ATOM 678 O O . SER A 1 85 ? 12.785 -5.878 -8.945 1.00 90.56 85 SER A O 1
ATOM 680 N N . ALA A 1 86 ? 14.262 -5.798 -10.631 1.00 89.75 86 ALA A N 1
ATOM 681 C CA . ALA A 1 86 ? 15.318 -6.501 -9.912 1.00 89.75 86 ALA A CA 1
ATOM 682 C C . ALA A 1 86 ? 15.780 -5.707 -8.683 1.00 89.75 86 ALA A C 1
ATOM 684 O O . ALA A 1 86 ? 15.918 -6.280 -7.605 1.00 89.75 86 ALA A O 1
ATOM 685 N N . ALA A 1 87 ? 15.964 -4.390 -8.821 1.00 89.62 87 ALA A N 1
ATOM 686 C CA . ALA A 1 87 ? 16.333 -3.521 -7.711 1.00 89.62 87 ALA A CA 1
ATOM 687 C C . ALA A 1 87 ? 15.288 -3.550 -6.589 1.00 89.62 87 ALA A C 1
ATOM 689 O O . ALA A 1 87 ? 15.678 -3.634 -5.434 1.00 89.62 87 ALA A O 1
ATOM 690 N N . TRP A 1 88 ? 13.992 -3.548 -6.915 1.00 90.88 88 TRP A N 1
ATOM 691 C CA . TRP A 1 88 ? 12.904 -3.637 -5.935 1.00 90.88 88 TRP A CA 1
ATOM 692 C C . TRP A 1 88 ? 12.910 -4.967 -5.164 1.00 90.88 88 TRP A C 1
ATOM 694 O O . TRP A 1 88 ? 12.826 -4.993 -3.934 1.00 90.88 88 TRP A O 1
ATOM 704 N N . VAL A 1 89 ? 13.078 -6.088 -5.874 1.00 87.81 89 VAL A N 1
ATOM 705 C CA . VAL A 1 89 ? 13.173 -7.413 -5.237 1.00 87.81 89 VAL A CA 1
ATOM 706 C C . VAL A 1 89 ? 14.416 -7.504 -4.347 1.00 87.81 89 VAL A C 1
ATOM 708 O O . VAL A 1 89 ? 14.339 -8.001 -3.226 1.00 87.81 89 VAL A O 1
ATOM 711 N N . LEU A 1 90 ? 15.563 -7.008 -4.819 1.00 87.44 90 LEU A N 1
ATOM 712 C CA . LEU A 1 90 ? 16.826 -7.068 -4.080 1.00 87.44 90 LEU A CA 1
ATOM 713 C C . LEU A 1 90 ? 16.865 -6.100 -2.891 1.00 87.44 90 LEU A C 1
ATOM 715 O O . LEU A 1 90 ? 17.412 -6.454 -1.848 1.00 87.44 90 LEU A O 1
ATOM 719 N N . SER A 1 91 ? 16.266 -4.911 -3.009 1.00 86.12 91 SER A N 1
ATOM 720 C CA . SER A 1 91 ? 16.217 -3.915 -1.930 1.00 86.12 91 SER A CA 1
ATOM 721 C C . SER A 1 91 ? 15.361 -4.355 -0.747 1.00 86.12 91 SER A C 1
ATOM 723 O O . SER A 1 91 ? 15.508 -3.833 0.352 1.00 86.12 91 SER A O 1
ATOM 725 N N . SER A 1 92 ? 14.515 -5.362 -0.955 1.00 79.88 92 SER A N 1
ATOM 726 C CA . SER A 1 92 ? 13.742 -6.017 0.098 1.00 79.88 92 SER A CA 1
ATOM 727 C C . SER A 1 92 ? 14.598 -6.938 0.988 1.00 79.88 92 SER A C 1
ATOM 729 O O . SER A 1 92 ? 14.130 -7.412 2.023 1.00 79.88 92 SER A O 1
ATOM 731 N N . GLY A 1 93 ? 15.849 -7.227 0.606 1.00 80.44 93 GLY A N 1
ATOM 732 C CA . GLY A 1 93 ? 16.746 -8.114 1.346 1.00 80.44 93 GLY A CA 1
ATOM 733 C C . GLY A 1 93 ? 17.108 -7.571 2.731 1.00 80.44 93 GLY A C 1
ATOM 734 O O . GLY A 1 93 ? 17.668 -6.488 2.858 1.00 80.44 93 GLY A O 1
ATOM 735 N N . GLY A 1 94 ? 16.817 -8.344 3.782 1.00 83.00 94 GLY A N 1
ATOM 736 C CA . GLY A 1 94 ? 17.092 -7.962 5.176 1.00 83.00 94 GLY A CA 1
ATOM 737 C C . GLY A 1 94 ? 15.991 -7.125 5.839 1.00 83.00 94 GLY A C 1
ATOM 738 O O . GLY A 1 94 ? 16.031 -6.927 7.054 1.00 83.00 94 GLY A O 1
ATOM 739 N N . LEU A 1 95 ? 14.987 -6.700 5.072 1.00 90.56 95 LEU A N 1
ATOM 740 C CA . LEU A 1 95 ? 13.759 -6.097 5.577 1.00 90.56 95 LEU A CA 1
ATOM 741 C C . LEU A 1 95 ? 12.738 -7.188 5.919 1.00 90.56 95 LEU A C 1
ATOM 743 O O . LEU A 1 95 ? 12.787 -8.304 5.394 1.00 90.56 95 LEU A O 1
ATOM 747 N N . TRP A 1 96 ? 11.806 -6.894 6.827 1.00 94.06 96 TRP A N 1
ATOM 748 C CA . TRP A 1 96 ? 10.714 -7.830 7.078 1.00 94.06 96 TRP A CA 1
ATOM 749 C C . TRP A 1 96 ? 9.761 -7.880 5.875 1.00 94.06 96 TRP A C 1
ATOM 751 O O . TRP A 1 96 ? 9.400 -6.854 5.311 1.00 94.06 96 TRP A O 1
ATOM 761 N N . GLY A 1 97 ? 9.298 -9.073 5.511 1.00 92.38 97 GLY A N 1
ATOM 762 C CA . GLY A 1 97 ? 8.278 -9.249 4.484 1.00 92.38 97 GLY A CA 1
ATOM 763 C C . GLY A 1 97 ? 7.651 -10.637 4.542 1.00 92.38 97 GLY A C 1
ATOM 764 O O . GLY A 1 97 ? 8.184 -11.546 5.182 1.00 92.38 97 GLY A O 1
ATOM 765 N N . CYS A 1 98 ? 6.499 -10.797 3.894 1.00 91.06 98 CYS A N 1
ATOM 766 C CA . CYS A 1 98 ? 5.736 -12.051 3.894 1.00 91.06 98 CYS A CA 1
ATOM 767 C C . CYS A 1 98 ? 5.312 -12.516 2.492 1.00 91.06 98 CYS A C 1
ATOM 769 O O . CYS A 1 98 ? 4.359 -13.280 2.348 1.00 91.06 98 CYS A O 1
ATOM 771 N N . PHE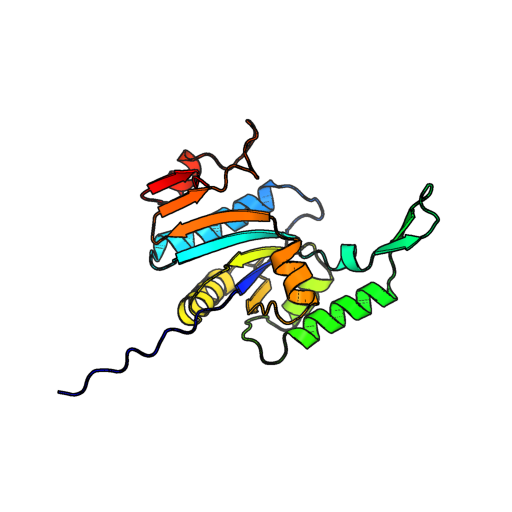 A 1 99 ? 6.018 -12.085 1.446 1.00 84.81 99 PHE A N 1
ATOM 772 C CA . PHE A 1 99 ? 5.752 -12.580 0.100 1.00 84.81 99 PHE A CA 1
ATOM 773 C C . PHE A 1 99 ? 6.016 -14.081 -0.011 1.00 84.81 99 PHE A C 1
ATOM 775 O O . PHE A 1 99 ? 7.102 -14.569 0.305 1.00 84.81 99 PHE A O 1
ATOM 782 N N . LEU A 1 100 ? 5.052 -14.802 -0.581 1.00 74.94 100 LEU A N 1
ATOM 783 C CA . LEU A 1 100 ? 5.361 -16.077 -1.216 1.00 74.94 100 LEU A CA 1
ATOM 784 C C . LEU A 1 100 ? 6.184 -15.798 -2.487 1.00 74.94 100 LEU A C 1
ATOM 786 O O . LEU A 1 100 ? 5.854 -14.849 -3.204 1.00 74.94 100 LEU A O 1
ATOM 790 N N . PRO A 1 101 ? 7.199 -16.615 -2.829 1.00 71.62 101 PRO A N 1
ATOM 791 C CA . PRO A 1 101 ? 8.064 -16.359 -3.986 1.00 71.62 101 PRO A CA 1
ATOM 792 C C . PRO A 1 101 ? 7.300 -16.100 -5.294 1.00 71.62 101 PRO A C 1
ATOM 794 O O . PRO A 1 101 ? 7.619 -15.179 -6.041 1.00 71.62 101 PRO A O 1
ATOM 797 N N . LEU A 1 102 ? 6.224 -16.855 -5.541 1.00 77.88 102 LEU A N 1
ATOM 798 C CA . LEU A 1 102 ? 5.374 -16.665 -6.721 1.00 77.88 102 LEU A CA 1
ATOM 799 C C . LEU A 1 102 ? 4.593 -15.345 -6.697 1.00 77.88 102 LEU A C 1
ATOM 801 O O . LEU A 1 102 ? 4.310 -14.787 -7.752 1.00 77.88 102 LEU A O 1
ATOM 805 N N . ASN A 1 103 ? 4.241 -14.828 -5.520 1.00 83.19 103 ASN A N 1
ATOM 806 C CA . ASN A 1 103 ? 3.528 -13.560 -5.412 1.00 83.19 103 ASN A CA 1
ATOM 807 C C . ASN A 1 103 ? 4.451 -12.358 -5.627 1.00 83.19 103 ASN A C 1
ATOM 809 O O . ASN A 1 103 ? 4.017 -11.392 -6.243 1.00 83.19 103 ASN A O 1
ATOM 813 N N . ALA A 1 104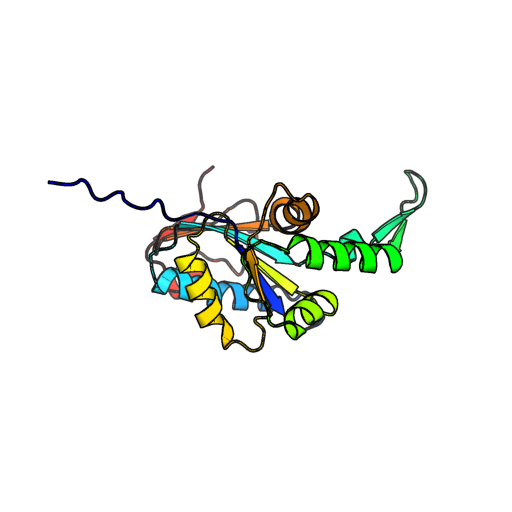 ? 5.721 -12.438 -5.215 1.00 81.50 104 ALA A N 1
ATOM 814 C CA . ALA A 1 104 ? 6.707 -11.410 -5.554 1.00 81.50 104 ALA A CA 1
ATOM 815 C C . ALA A 1 104 ? 6.846 -11.254 -7.081 1.00 81.50 104 ALA A C 1
ATOM 817 O O . ALA A 1 104 ? 6.891 -10.140 -7.592 1.00 81.50 104 ALA A O 1
ATOM 818 N N . ILE A 1 105 ? 6.812 -12.367 -7.825 1.00 82.19 105 ILE A N 1
ATOM 819 C CA . ILE A 1 105 ? 6.812 -12.357 -9.297 1.00 82.19 105 ILE A CA 1
ATOM 820 C C . ILE A 1 105 ? 5.498 -11.787 -9.857 1.00 82.19 105 ILE A C 1
ATOM 822 O O . ILE A 1 105 ? 5.512 -11.030 -10.830 1.00 82.19 105 ILE A O 1
ATOM 826 N N . LYS A 1 106 ? 4.346 -12.100 -9.243 1.00 84.50 106 LYS A N 1
ATOM 827 C CA . LYS A 1 106 ? 3.057 -11.497 -9.633 1.00 84.50 106 LYS A CA 1
ATOM 828 C C . LYS A 1 106 ? 3.062 -9.978 -9.482 1.00 84.50 106 LYS A C 1
ATOM 830 O O . LYS A 1 106 ? 2.423 -9.321 -10.295 1.00 84.50 106 LYS A O 1
ATOM 835 N N . CYS A 1 107 ? 3.799 -9.425 -8.514 1.00 85.06 107 CYS A N 1
ATOM 836 C CA . CYS A 1 107 ? 3.923 -7.974 -8.370 1.00 85.06 107 CYS A CA 1
ATOM 837 C C . CYS A 1 107 ? 4.587 -7.298 -9.577 1.00 85.06 107 CYS A C 1
ATOM 839 O O . CYS A 1 107 ? 4.372 -6.115 -9.807 1.00 85.06 107 CYS A O 1
ATOM 841 N N . LEU A 1 108 ? 5.384 -8.040 -10.349 1.00 85.25 108 LEU A N 1
ATOM 842 C CA . LEU A 1 108 ? 6.013 -7.523 -11.561 1.00 85.25 108 LEU A CA 1
ATOM 843 C C . LEU A 1 108 ? 5.025 -7.555 -12.737 1.00 85.25 108 LEU A C 1
ATOM 845 O O . LEU A 1 108 ? 4.954 -6.636 -13.541 1.00 85.25 108 LEU A O 1
ATOM 849 N N . THR A 1 109 ? 4.208 -8.598 -12.828 1.00 78.19 109 THR A N 1
ATOM 850 C CA . THR A 1 109 ? 3.406 -8.886 -14.030 1.00 78.19 109 THR A CA 1
ATOM 851 C C . THR A 1 109 ? 1.970 -8.368 -13.983 1.00 78.19 109 THR A C 1
ATOM 853 O O . THR A 1 109 ? 1.230 -8.566 -14.944 1.00 78.19 109 THR A O 1
ATOM 856 N N . ARG A 1 110 ? 1.545 -7.738 -12.885 1.00 79.81 110 ARG A N 1
ATOM 857 C CA . ARG A 1 110 ? 0.155 -7.311 -12.671 1.00 79.81 110 ARG A CA 1
ATOM 858 C C . ARG A 1 110 ? 0.069 -5.869 -12.197 1.00 79.81 110 ARG A C 1
ATOM 860 O O . ARG A 1 110 ? 1.022 -5.339 -11.637 1.00 79.81 110 ARG A O 1
ATOM 867 N N . ASN A 1 111 ? -1.120 -5.290 -12.335 1.00 84.75 111 ASN A N 1
ATOM 868 C CA . ASN A 1 111 ? -1.481 -4.072 -11.623 1.00 84.75 111 ASN A CA 1
ATOM 869 C C . ASN A 1 111 ? -1.613 -4.401 -10.132 1.00 84.75 111 ASN A C 1
ATOM 871 O O . ASN A 1 111 ? -2.429 -5.242 -9.733 1.00 84.75 111 ASN A O 1
ATOM 875 N N . VAL A 1 112 ? -0.762 -3.776 -9.324 1.00 90.94 112 VAL A N 1
ATOM 876 C CA . VAL A 1 112 ? -0.717 -3.983 -7.879 1.00 90.94 112 VAL A CA 1
ATOM 877 C C . VAL A 1 112 ? -1.202 -2.724 -7.194 1.00 90.94 112 VAL A C 1
ATOM 879 O O . VAL A 1 112 ? -0.544 -1.690 -7.279 1.00 90.94 112 VAL A O 1
ATOM 882 N N . PHE A 1 113 ? -2.300 -2.853 -6.466 1.00 92.75 113 PHE A N 1
ATOM 883 C CA . PHE A 1 113 ? -2.747 -1.839 -5.532 1.00 92.75 113 PHE A CA 1
ATOM 884 C C . PHE A 1 113 ? -1.994 -1.991 -4.213 1.00 92.75 113 PHE A C 1
ATOM 886 O O . PHE A 1 113 ? -1.806 -3.103 -3.702 1.00 92.75 113 PHE A O 1
ATOM 893 N N . VAL A 1 114 ? -1.549 -0.869 -3.670 1.00 94.94 114 VAL A N 1
ATOM 894 C CA . VAL A 1 114 ? -0.740 -0.787 -2.463 1.00 94.94 114 VAL A CA 1
ATOM 895 C C . VAL A 1 114 ? -1.493 -0.004 -1.400 1.00 94.94 114 VAL A C 1
ATOM 897 O O . VAL A 1 114 ? -1.981 1.094 -1.649 1.00 94.94 114 VAL A O 1
ATOM 900 N N . ILE A 1 115 ? -1.523 -0.557 -0.189 1.00 96.25 115 ILE A N 1
ATOM 901 C CA . ILE A 1 115 ? -1.911 0.159 1.028 1.00 96.25 115 ILE A CA 1
ATOM 902 C C . ILE A 1 115 ? -0.669 0.248 1.911 1.00 96.25 115 ILE A C 1
ATOM 904 O O . ILE A 1 115 ? -0.192 -0.762 2.430 1.00 96.25 115 ILE A O 1
ATOM 908 N N . CYS A 1 116 ? -0.125 1.450 2.057 1.00 97.56 116 CYS A N 1
ATOM 909 C CA . CYS A 1 116 ? 1.046 1.730 2.874 1.00 97.56 116 CYS A CA 1
ATOM 910 C C . CYS A 1 116 ? 0.623 2.268 4.241 1.00 97.56 116 CYS A C 1
ATOM 912 O O . CYS A 1 116 ? -0.098 3.258 4.331 1.00 97.56 116 CYS A O 1
ATOM 914 N N . LEU A 1 117 ? 1.077 1.602 5.299 1.00 97.31 117 LEU A N 1
ATOM 915 C CA . LEU A 1 117 ? 0.863 1.956 6.696 1.00 97.31 117 LEU A CA 1
ATOM 916 C C . LEU A 1 117 ? 2.140 2.621 7.213 1.00 97.31 117 LEU A C 1
ATOM 918 O O . LEU A 1 117 ? 3.181 1.970 7.296 1.00 97.31 117 LEU A O 1
ATOM 922 N N . GLU A 1 118 ? 2.073 3.907 7.543 1.00 95.94 118 GLU A N 1
ATOM 923 C CA . GLU A 1 118 ? 3.248 4.743 7.836 1.00 95.94 118 GLU A CA 1
ATOM 924 C C . GLU A 1 118 ? 3.924 4.409 9.173 1.00 95.94 118 GLU A C 1
ATOM 926 O O . GLU A 1 118 ? 5.134 4.559 9.326 1.00 95.94 118 GLU A O 1
ATOM 931 N N . ASN A 1 119 ? 3.139 3.957 10.149 1.00 93.50 119 ASN A N 1
ATOM 932 C CA . ASN A 1 119 ? 3.599 3.696 11.509 1.00 93.50 119 ASN A CA 1
ATOM 933 C C . ASN A 1 119 ? 2.823 2.523 12.107 1.00 93.50 119 ASN A C 1
ATOM 935 O O . ASN A 1 119 ? 1.666 2.667 12.491 1.00 93.50 119 ASN A O 1
ATOM 939 N N . ILE A 1 120 ? 3.408 1.335 12.121 1.00 94.56 120 ILE A N 1
ATOM 940 C CA . ILE A 1 120 ? 2.764 0.134 12.650 1.00 94.56 120 ILE A CA 1
ATOM 941 C C . ILE A 1 120 ? 3.789 -0.736 13.372 1.00 94.56 120 ILE A C 1
ATOM 943 O O . ILE A 1 120 ? 4.941 -0.837 12.961 1.00 94.56 120 ILE A O 1
ATOM 947 N N . SER A 1 121 ? 3.375 -1.411 14.447 1.00 93.88 121 SER A N 1
ATOM 948 C CA . SER A 1 121 ? 4.250 -2.380 15.110 1.00 93.88 121 SER A CA 1
ATOM 949 C C . SER A 1 121 ? 4.413 -3.655 14.276 1.00 93.88 121 SER A C 1
ATOM 951 O O . SER A 1 121 ? 3.458 -4.124 13.653 1.00 93.88 121 SER A O 1
ATOM 953 N N . LEU A 1 122 ? 5.587 -4.290 14.344 1.00 93.31 122 LEU A N 1
ATOM 954 C CA . LEU A 1 122 ? 5.836 -5.576 13.672 1.00 93.31 122 LEU A CA 1
ATOM 955 C C . LEU A 1 122 ? 4.788 -6.653 14.019 1.00 93.31 122 LEU A C 1
ATOM 957 O O . LEU A 1 122 ? 4.439 -7.485 13.184 1.00 93.31 122 LEU A O 1
ATOM 961 N N . GLU A 1 123 ? 4.280 -6.650 15.253 1.00 92.88 123 GLU A N 1
ATOM 962 C CA . GLU A 1 123 ? 3.232 -7.573 15.701 1.00 92.88 123 GLU A CA 1
ATOM 963 C C . GLU A 1 123 ? 1.923 -7.359 14.924 1.00 92.88 123 GLU A C 1
ATOM 965 O O . GLU A 1 123 ? 1.352 -8.316 14.397 1.00 92.88 123 GLU A O 1
ATOM 970 N N . CYS A 1 124 ? 1.475 -6.105 14.812 1.00 93.62 124 CYS A N 1
ATOM 971 C CA . CYS A 1 124 ? 0.274 -5.755 14.057 1.00 93.62 124 CYS A CA 1
ATOM 972 C C . CYS A 1 124 ? 0.452 -6.059 12.562 1.00 93.62 124 CYS A C 1
ATOM 974 O O . CYS A 1 124 ? -0.450 -6.622 11.945 1.00 93.62 124 CYS A O 1
ATOM 976 N N . ALA A 1 125 ? 1.629 -5.774 11.996 1.00 94.44 125 ALA A N 1
ATOM 977 C CA . ALA A 1 125 ? 1.934 -6.060 10.595 1.00 94.44 125 ALA A CA 1
ATOM 978 C C . ALA A 1 125 ? 1.877 -7.566 10.279 1.00 94.44 125 ALA A C 1
ATOM 980 O O . ALA A 1 125 ? 1.261 -7.981 9.292 1.00 94.44 125 ALA A O 1
ATOM 981 N N . LYS A 1 126 ? 2.457 -8.405 11.150 1.00 94.06 126 LYS A N 1
ATOM 982 C CA . LYS A 1 126 ? 2.363 -9.871 11.048 1.00 94.06 126 LYS A CA 1
ATOM 983 C C . LYS A 1 126 ? 0.922 -10.358 11.157 1.00 94.06 126 LYS A C 1
ATOM 985 O O . LYS A 1 126 ? 0.531 -11.240 10.400 1.00 94.06 126 LYS A O 1
ATOM 990 N N . ARG A 1 127 ? 0.137 -9.786 12.073 1.00 93.00 127 ARG A N 1
ATOM 991 C CA . ARG A 1 127 ? -1.269 -10.158 12.266 1.00 93.00 127 ARG A CA 1
ATOM 992 C C . ARG A 1 127 ? -2.110 -9.862 11.026 1.00 93.00 127 ARG A C 1
ATOM 994 O O . ARG A 1 127 ? -2.751 -10.779 10.528 1.00 93.00 127 ARG A O 1
ATOM 1001 N N . LEU A 1 128 ? -2.035 -8.639 10.494 1.00 93.75 128 LEU A N 1
ATOM 1002 C CA . LEU A 1 128 ? -2.721 -8.273 9.248 1.00 93.75 128 LEU A CA 1
ATOM 1003 C C . LEU A 1 128 ? -2.297 -9.180 8.090 1.00 93.75 128 LEU A C 1
ATOM 1005 O O . LEU A 1 128 ? -3.136 -9.677 7.350 1.00 93.75 128 LEU A O 1
ATOM 1009 N N . SER A 1 129 ? -0.997 -9.458 7.969 1.00 93.62 129 SER A N 1
ATOM 1010 C CA . SER A 1 129 ? -0.479 -10.337 6.914 1.00 93.62 129 SER A CA 1
ATOM 1011 C C . SER A 1 129 ? -1.037 -11.758 6.986 1.00 93.62 129 SER A C 1
ATOM 1013 O O . SER A 1 129 ? -1.286 -12.366 5.951 1.00 93.62 129 SER A O 1
ATOM 1015 N N . LEU A 1 130 ? -1.221 -12.300 8.194 1.00 93.25 130 LEU A N 1
ATOM 1016 C CA . LEU A 1 130 ? -1.826 -13.619 8.387 1.00 93.25 130 LEU A CA 1
ATOM 1017 C C . LEU A 1 130 ? -3.316 -13.605 8.039 1.00 93.25 130 LEU A C 1
ATOM 1019 O O . LEU A 1 130 ? -3.788 -14.518 7.370 1.00 93.25 130 LEU A O 1
ATOM 1023 N N . GLU A 1 131 ? -4.038 -12.569 8.461 1.00 93.62 131 GLU A N 1
ATOM 1024 C CA . GLU A 1 131 ? -5.469 -12.409 8.187 1.00 93.62 131 GLU A CA 1
ATOM 1025 C C . GLU A 1 131 ? -5.744 -12.269 6.683 1.00 93.62 131 GLU A C 1
ATOM 1027 O O . GLU A 1 131 ? -6.590 -12.971 6.129 1.00 93.62 131 GLU A O 1
ATOM 1032 N N . PHE A 1 132 ? -4.960 -11.441 5.991 1.00 93.31 132 PHE A N 1
ATOM 1033 C CA . PHE A 1 132 ? -5.075 -11.251 4.545 1.00 93.31 132 PHE A CA 1
ATOM 1034 C C . PHE A 1 132 ? -4.448 -12.382 3.731 1.00 93.31 132 PHE A C 1
ATOM 1036 O O . PHE A 1 132 ? -4.753 -12.510 2.549 1.00 93.31 132 PHE A O 1
ATOM 1043 N N . GLY A 1 133 ? -3.630 -13.242 4.346 1.00 89.31 133 GLY A N 1
ATOM 1044 C CA . GLY A 1 133 ? -2.994 -14.396 3.703 1.00 89.31 133 GLY A CA 1
ATOM 1045 C C . GLY A 1 133 ? -3.972 -15.366 3.032 1.00 89.31 133 GLY A C 1
ATOM 1046 O O . GLY A 1 133 ? -3.581 -16.106 2.132 1.00 89.31 133 GLY A O 1
ATOM 1047 N N . PHE A 1 134 ? -5.245 -15.341 3.435 1.00 86.38 134 PHE A N 1
ATOM 1048 C CA . PHE A 1 134 ? -6.314 -16.155 2.854 1.00 86.38 134 PHE A CA 1
ATOM 1049 C C . PHE A 1 134 ? -7.036 -15.488 1.674 1.00 86.38 134 PHE A C 1
ATOM 1051 O O . PHE A 1 134 ? -7.822 -16.141 0.987 1.00 86.38 134 PHE A O 1
ATOM 1058 N N . LEU A 1 135 ? -6.790 -14.201 1.418 1.00 88.44 135 LEU A N 1
ATOM 1059 C CA . LEU A 1 135 ? -7.404 -13.482 0.309 1.00 88.44 135 LEU A CA 1
ATOM 1060 C C . LEU A 1 135 ? -6.681 -13.842 -0.997 1.00 88.44 135 LEU A C 1
ATOM 1062 O O . LEU A 1 135 ? -5.470 -13.647 -1.100 1.00 88.44 135 LEU A O 1
ATOM 1066 N N . PRO A 1 136 ? -7.391 -14.296 -2.048 1.00 87.50 136 PRO A N 1
ATOM 1067 C CA . PRO A 1 136 ? -6.753 -14.747 -3.290 1.00 87.50 136 PRO A CA 1
ATOM 1068 C C . PRO A 1 136 ? -6.043 -13.622 -4.057 1.00 87.50 136 PRO A C 1
ATOM 1070 O O . PRO A 1 136 ? -5.223 -13.887 -4.937 1.00 87.50 136 PRO A O 1
ATOM 1073 N N . TYR A 1 137 ? -6.374 -12.370 -3.741 1.00 89.44 137 TYR A N 1
ATOM 1074 C CA . TYR A 1 137 ? -5.784 -11.172 -4.322 1.00 89.44 137 TYR A CA 1
ATOM 1075 C C . TYR A 1 137 ? -4.691 -10.551 -3.443 1.00 89.44 137 TYR A C 1
ATOM 1077 O O . TYR A 1 137 ? -4.021 -9.638 -3.908 1.00 89.44 137 TYR A O 1
ATOM 1085 N N . PHE A 1 138 ? -4.444 -11.031 -2.219 1.00 92.44 138 PHE A N 1
ATOM 1086 C CA . PHE A 1 138 ? -3.316 -10.551 -1.419 1.00 92.44 138 PHE A CA 1
ATOM 1087 C C . PHE A 1 138 ? -2.007 -11.170 -1.922 1.00 92.44 138 PHE A C 1
ATOM 1089 O O . PHE A 1 138 ? -1.858 -12.390 -2.025 1.00 92.44 138 PHE A O 1
ATOM 1096 N N . LEU A 1 139 ? -1.048 -10.316 -2.270 1.00 93.56 139 LEU A N 1
ATOM 1097 C CA . LEU A 1 139 ? 0.252 -10.729 -2.794 1.00 93.56 139 LEU A CA 1
ATOM 1098 C C . LEU A 1 139 ? 1.288 -10.840 -1.674 1.00 93.56 139 LEU A C 1
ATOM 1100 O O . LEU A 1 139 ? 2.100 -11.768 -1.672 1.00 93.56 139 LEU A O 1
ATOM 1104 N N . GLY A 1 140 ? 1.234 -9.940 -0.699 1.00 94.62 140 GLY A N 1
ATOM 1105 C CA . GLY A 1 140 ? 2.114 -9.963 0.459 1.00 94.62 140 GLY A CA 1
ATOM 1106 C C . GLY A 1 140 ? 2.323 -8.579 1.051 1.00 94.62 140 GLY A C 1
ATOM 1107 O O . GLY A 1 140 ? 1.778 -7.582 0.580 1.00 94.62 140 GLY A O 1
ATOM 1108 N N . ALA A 1 141 ? 3.140 -8.527 2.093 1.00 95.62 141 ALA A N 1
ATOM 1109 C CA . ALA A 1 141 ? 3.536 -7.302 2.763 1.00 95.62 141 ALA A CA 1
ATOM 1110 C C . ALA A 1 141 ? 5.058 -7.168 2.804 1.00 95.62 141 ALA A C 1
ATOM 1112 O O . ALA A 1 141 ? 5.778 -8.172 2.837 1.00 95.62 141 ALA A O 1
ATOM 1113 N N . LEU A 1 142 ? 5.519 -5.921 2.840 1.00 95.19 142 LEU A N 1
ATOM 1114 C CA . LEU A 1 142 ? 6.928 -5.559 2.900 1.00 95.19 142 LEU A CA 1
ATOM 1115 C C . LEU A 1 142 ? 7.142 -4.381 3.843 1.00 95.19 142 LEU A C 1
ATOM 1117 O O . LEU A 1 142 ? 6.392 -3.409 3.799 1.00 95.19 142 LEU A O 1
ATOM 1121 N N . GLU A 1 143 ? 8.186 -4.450 4.656 1.00 96.25 143 GLU A N 1
ATOM 1122 C CA . GLU A 1 143 ? 8.720 -3.298 5.369 1.00 96.25 143 GLU A CA 1
ATOM 1123 C C . GLU A 1 143 ? 9.326 -2.292 4.387 1.00 96.25 143 GLU A C 1
ATOM 1125 O O . GLU A 1 143 ? 10.144 -2.632 3.535 1.00 96.25 143 GLU A O 1
ATOM 1130 N N . VAL A 1 144 ? 8.940 -1.031 4.527 1.00 95.69 144 VAL A N 1
ATOM 1131 C CA . VAL A 1 144 ? 9.435 0.059 3.693 1.00 95.69 144 VAL A CA 1
ATOM 1132 C C . VAL A 1 144 ? 10.532 0.802 4.448 1.00 95.69 144 VAL A C 1
ATOM 1134 O O . VAL A 1 144 ? 10.316 1.258 5.569 1.00 95.69 144 VAL A O 1
ATOM 1137 N N . ASP A 1 145 ? 11.695 0.960 3.816 1.00 94.94 145 ASP A N 1
ATOM 1138 C CA . ASP A 1 145 ? 12.784 1.798 4.308 1.00 94.94 145 ASP A CA 1
ATOM 1139 C C . ASP A 1 145 ? 12.975 2.997 3.372 1.00 94.94 145 ASP A C 1
ATOM 1141 O O . ASP A 1 145 ? 13.487 2.854 2.263 1.00 94.94 145 ASP A O 1
ATOM 1145 N N . ASP A 1 146 ? 12.588 4.192 3.821 1.00 94.00 146 ASP A N 1
ATOM 1146 C CA . ASP A 1 146 ? 12.718 5.431 3.041 1.00 94.00 146 ASP A CA 1
ATOM 1147 C C . ASP A 1 146 ? 14.180 5.853 2.797 1.00 94.00 146 ASP A C 1
ATOM 1149 O O . ASP A 1 146 ? 14.443 6.738 1.983 1.00 94.00 146 ASP A O 1
ATOM 1153 N N . LYS A 1 147 ? 15.161 5.211 3.448 1.00 93.94 147 LYS A N 1
ATOM 1154 C CA . LYS A 1 147 ? 16.582 5.393 3.105 1.00 93.94 147 LYS A CA 1
ATOM 1155 C C . LYS A 1 147 ? 16.942 4.722 1.783 1.00 93.94 147 LYS A C 1
ATOM 1157 O O . LYS A 1 147 ? 17.954 5.078 1.181 1.00 93.94 147 LYS A O 1
ATOM 1162 N N . ILE A 1 148 ? 16.133 3.764 1.325 1.00 93.38 148 ILE A N 1
ATOM 1163 C CA . ILE A 1 148 ? 16.270 3.134 0.015 1.00 93.38 148 ILE A CA 1
ATOM 1164 C C . ILE A 1 148 ? 15.540 4.020 -1.005 1.00 93.38 148 ILE A C 1
ATOM 1166 O O . ILE A 1 148 ? 14.311 4.113 -0.958 1.00 93.38 148 ILE A O 1
ATOM 1170 N N . PRO A 1 149 ? 16.243 4.628 -1.983 1.00 92.56 149 PRO A N 1
ATOM 1171 C CA . PRO A 1 149 ? 15.630 5.596 -2.896 1.00 92.56 149 PRO A CA 1
ATOM 1172 C C . PRO A 1 149 ? 14.415 5.055 -3.655 1.00 92.56 149 PRO A C 1
ATOM 1174 O O . PRO A 1 149 ? 13.436 5.769 -3.854 1.00 92.56 149 PRO A O 1
ATOM 1177 N N . LEU A 1 150 ? 14.455 3.780 -4.053 1.00 91.25 150 LEU A N 1
ATOM 1178 C CA . LEU A 1 150 ? 13.347 3.143 -4.759 1.00 91.25 150 LEU A CA 1
ATOM 1179 C C . LEU A 1 150 ? 12.122 2.928 -3.858 1.00 91.25 150 LEU A C 1
ATOM 1181 O O . LEU A 1 150 ? 11.000 3.064 -4.332 1.00 91.25 150 LEU A O 1
ATOM 1185 N N . HIS A 1 151 ? 12.315 2.642 -2.567 1.00 93.75 151 HIS A N 1
ATOM 1186 C CA . HIS A 1 151 ? 11.209 2.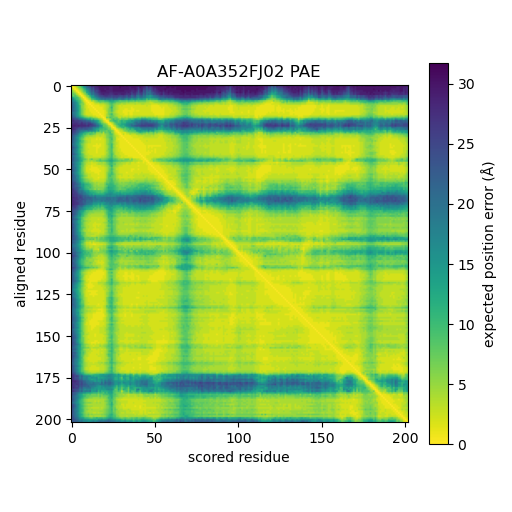511 -1.617 1.00 93.75 151 HIS A CA 1
ATOM 1187 C C . HIS A 1 151 ? 10.556 3.867 -1.355 1.00 93.75 151 HIS A C 1
ATOM 1189 O O . HIS A 1 151 ? 9.340 3.978 -1.475 1.00 93.75 151 HIS A O 1
ATOM 1195 N N . ALA A 1 152 ? 11.356 4.904 -1.084 1.00 93.12 152 ALA A N 1
ATOM 1196 C CA . ALA A 1 152 ? 10.839 6.260 -0.903 1.00 93.12 152 ALA A CA 1
ATOM 1197 C C . ALA A 1 152 ? 10.037 6.715 -2.132 1.00 93.12 152 ALA A C 1
ATOM 1199 O O . ALA A 1 152 ? 8.942 7.265 -2.019 1.00 93.12 152 ALA A O 1
ATOM 1200 N N . LEU A 1 153 ? 10.549 6.418 -3.326 1.00 91.38 153 LEU A N 1
ATOM 1201 C CA . LEU A 1 153 ? 9.869 6.724 -4.574 1.00 91.38 153 LEU A CA 1
ATOM 1202 C C . LEU A 1 153 ? 8.520 5.998 -4.692 1.00 91.38 153 LEU A C 1
ATOM 1204 O O . LEU A 1 153 ? 7.497 6.654 -4.872 1.00 91.38 153 LEU A O 1
ATOM 1208 N N . LEU A 1 154 ? 8.510 4.669 -4.557 1.00 92.56 154 LEU A N 1
ATOM 1209 C CA . LEU A 1 154 ? 7.318 3.846 -4.785 1.00 92.56 154 LEU A CA 1
ATOM 1210 C C . LEU A 1 154 ? 6.254 3.989 -3.691 1.00 92.56 154 LEU A C 1
ATOM 1212 O O . LEU A 1 154 ? 5.069 3.947 -4.002 1.00 92.56 154 LEU A O 1
ATOM 1216 N N . TYR A 1 155 ? 6.660 4.147 -2.430 1.00 94.81 155 TYR A N 1
ATOM 1217 C CA . TYR A 1 155 ? 5.761 4.027 -1.277 1.00 94.81 155 TYR A CA 1
ATOM 1218 C C . TYR A 1 155 ? 5.504 5.339 -0.534 1.00 94.81 155 TYR A C 1
ATOM 1220 O O . TYR A 1 155 ? 4.494 5.444 0.158 1.00 94.81 155 TYR A O 1
ATOM 1228 N N . SER A 1 156 ? 6.368 6.342 -0.693 1.00 89.31 156 SER A N 1
ATOM 1229 C CA . SER A 1 156 ? 6.213 7.638 -0.016 1.00 89.31 156 SER A CA 1
ATOM 1230 C C . SER A 1 156 ? 5.851 8.755 -0.997 1.00 89.31 156 SER A C 1
ATOM 1232 O O . SER A 1 156 ? 4.976 9.567 -0.702 1.00 89.31 156 SER A O 1
ATOM 1234 N N . ASN A 1 157 ? 6.446 8.760 -2.194 1.00 87.25 157 ASN A N 1
ATOM 1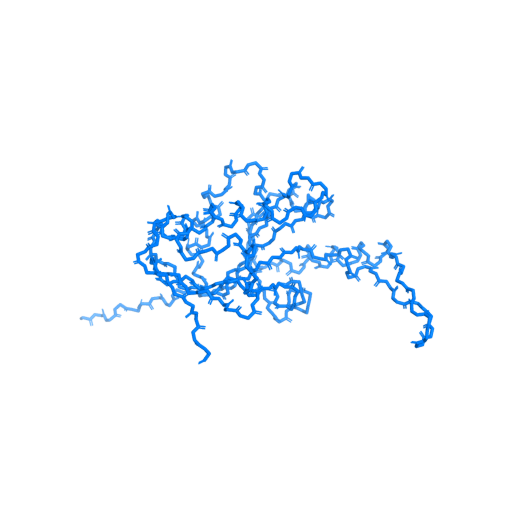235 C CA . ASN A 1 157 ? 6.252 9.838 -3.170 1.00 87.25 157 ASN A CA 1
ATOM 1236 C C . ASN A 1 157 ? 5.122 9.568 -4.172 1.00 87.25 157 ASN A C 1
ATOM 1238 O O . ASN A 1 157 ? 4.494 10.510 -4.647 1.00 87.25 157 ASN A O 1
ATOM 1242 N N . CYS A 1 158 ? 4.889 8.304 -4.534 1.00 87.88 158 CYS A N 1
ATOM 1243 C CA . CYS A 1 158 ? 3.892 7.939 -5.544 1.00 87.88 158 CYS A CA 1
ATOM 1244 C C . CYS A 1 158 ? 2.512 7.591 -4.977 1.00 87.88 158 CYS A C 1
ATOM 1246 O O . CYS A 1 158 ? 1.548 7.582 -5.738 1.00 87.88 158 CYS A O 1
ATOM 1248 N N . LEU A 1 159 ? 2.411 7.314 -3.675 1.00 91.25 159 LEU A N 1
ATOM 1249 C CA . LEU A 1 159 ? 1.136 7.003 -3.028 1.00 91.25 159 LEU A CA 1
ATOM 1250 C C . LEU A 1 159 ? 0.453 8.270 -2.521 1.00 91.25 159 LEU A C 1
ATOM 1252 O O . LEU A 1 159 ? 1.113 9.191 -2.031 1.00 91.25 159 LEU A O 1
ATOM 1256 N N . ILE A 1 160 ? -0.871 8.280 -2.589 1.00 89.69 160 ILE A N 1
ATOM 1257 C CA . ILE A 1 160 ? -1.731 9.386 -2.176 1.00 89.69 160 ILE A CA 1
ATOM 1258 C C . ILE A 1 160 ? -2.085 9.196 -0.692 1.00 89.69 160 ILE A C 1
ATOM 1260 O O . ILE A 1 160 ? -2.450 8.083 -0.305 1.00 89.69 160 ILE A O 1
ATOM 1264 N N . PRO A 1 161 ? -1.953 10.220 0.175 1.00 90.69 161 PRO A N 1
ATOM 1265 C CA . PRO A 1 161 ? -2.458 10.142 1.546 1.00 90.69 161 PRO A CA 1
ATOM 1266 C C . PRO A 1 161 ? -3.965 9.913 1.527 1.00 90.69 161 PRO A C 1
ATOM 1268 O O . PRO A 1 161 ? -4.663 10.672 0.873 1.00 90.69 161 PRO A O 1
ATOM 1271 N N . TRP A 1 162 ? -4.457 8.906 2.247 1.00 90.81 162 TRP A N 1
ATOM 1272 C CA . TRP A 1 162 ? -5.882 8.569 2.271 1.00 90.81 162 TRP A CA 1
ATOM 1273 C C . TRP A 1 162 ? -6.553 8.995 3.573 1.00 90.81 162 TRP A C 1
ATOM 1275 O O . TRP A 1 162 ? -7.386 9.898 3.593 1.00 90.81 162 TRP A O 1
ATOM 1285 N N . LEU A 1 163 ? -6.128 8.399 4.686 1.00 93.06 163 LEU A N 1
ATOM 1286 C CA . LEU A 1 163 ? -6.682 8.686 6.004 1.00 93.06 163 LEU A CA 1
ATOM 1287 C C . LEU A 1 163 ? -5.727 8.260 7.118 1.00 93.06 163 LEU A C 1
ATOM 1289 O O . LEU A 1 163 ? -4.728 7.575 6.882 1.00 93.06 163 LEU A O 1
ATOM 1293 N N . ARG A 1 164 ? -6.063 8.605 8.355 1.00 94.75 164 ARG A N 1
ATOM 1294 C CA . ARG A 1 164 ? -5.422 8.113 9.571 1.00 94.75 164 ARG A CA 1
ATOM 1295 C C . ARG A 1 164 ? -6.384 7.248 10.370 1.00 94.75 164 ARG A C 1
ATOM 1297 O O . ARG A 1 164 ? -7.536 7.613 10.579 1.00 94.75 164 ARG A O 1
ATOM 1304 N N . VAL A 1 165 ? -5.881 6.125 10.873 1.00 95.19 165 VAL A N 1
ATOM 1305 C CA . VAL A 1 165 ? -6.576 5.277 11.847 1.00 95.19 165 VAL A CA 1
ATOM 1306 C C . VAL A 1 165 ? -5.961 5.507 13.222 1.00 95.19 165 VAL A C 1
ATOM 1308 O O . VAL A 1 165 ? -4.744 5.392 13.371 1.00 95.19 165 VAL A O 1
ATOM 1311 N N . ALA A 1 166 ? -6.797 5.781 14.224 1.00 94.44 166 ALA A N 1
ATOM 1312 C CA . ALA A 1 166 ? -6.409 5.811 15.633 1.00 94.44 166 ALA A CA 1
ATOM 1313 C C . ALA A 1 166 ? -7.400 4.984 16.464 1.00 94.44 166 ALA A C 1
ATOM 1315 O O . ALA A 1 166 ? -8.505 5.414 16.796 1.00 94.44 166 ALA A O 1
ATOM 1316 N N . GLY A 1 167 ? -7.022 3.746 16.769 1.00 93.19 167 GLY A N 1
ATOM 1317 C CA . GLY A 1 167 ? -7.889 2.758 17.395 1.00 93.19 167 GLY A CA 1
ATOM 1318 C C . GLY A 1 167 ? -9.086 2.425 16.507 1.00 93.19 167 GLY A C 1
ATOM 1319 O O . GLY A 1 167 ? -8.943 1.725 15.507 1.00 93.19 167 GLY A O 1
ATOM 1320 N N . LYS A 1 168 ? -10.267 2.913 16.897 1.00 94.88 168 LYS A N 1
ATOM 1321 C CA . LYS A 1 168 ? -11.521 2.782 16.134 1.00 94.88 168 LYS A CA 1
ATOM 1322 C C . LYS A 1 168 ? -11.969 4.094 15.487 1.00 94.88 168 LYS A C 1
ATOM 1324 O O . LYS A 1 168 ? -13.092 4.166 14.997 1.00 94.88 168 LYS A O 1
ATOM 1329 N N . SER A 1 169 ? -11.127 5.118 15.525 1.00 95.12 169 SER A N 1
ATOM 1330 C CA . SER A 1 169 ? -11.389 6.416 14.915 1.00 95.12 169 SER A CA 1
ATOM 1331 C C . SER A 1 169 ? -10.706 6.514 13.554 1.00 95.12 169 SER A C 1
ATOM 1333 O O . SER A 1 169 ? -9.599 5.994 13.381 1.00 95.12 169 SER A O 1
ATOM 1335 N N . ILE A 1 170 ? -11.355 7.195 12.612 1.00 94.31 170 ILE A N 1
ATOM 1336 C CA . ILE A 1 170 ? -10.829 7.517 11.284 1.00 94.31 170 ILE A CA 1
ATOM 1337 C C . ILE A 1 170 ? -10.780 9.038 11.114 1.00 94.31 170 ILE A C 1
ATOM 1339 O O . ILE A 1 170 ? -11.732 9.732 11.461 1.00 94.31 170 ILE A O 1
ATOM 1343 N N . TYR A 1 171 ? -9.684 9.535 10.545 1.00 92.50 171 TYR A N 1
ATOM 1344 C CA . TYR A 1 171 ? -9.506 10.940 10.182 1.00 92.50 171 TYR A CA 1
ATOM 1345 C C . TYR A 1 171 ? -9.142 11.029 8.700 1.00 92.50 171 TYR A C 1
ATOM 1347 O O . TYR A 1 171 ? -8.143 10.451 8.278 1.00 92.50 171 TYR A O 1
ATOM 1355 N N . LEU A 1 172 ? -9.972 11.686 7.897 1.00 88.56 172 LEU A N 1
ATOM 1356 C CA . LEU A 1 172 ? -9.842 11.738 6.437 1.00 88.56 172 LEU A CA 1
ATOM 1357 C C . LEU A 1 172 ? -9.011 12.933 5.985 1.00 88.56 172 LEU A C 1
ATOM 1359 O O . LEU A 1 172 ? -9.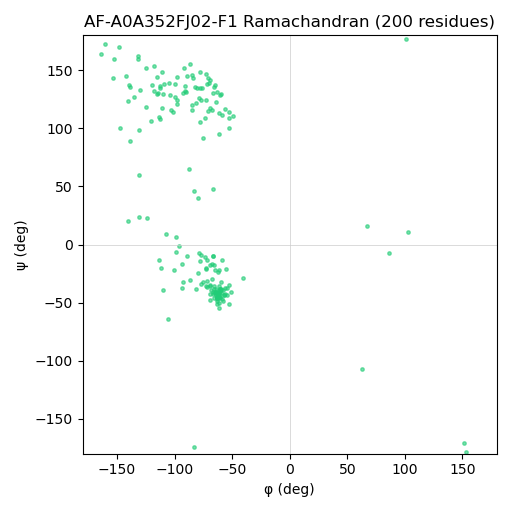290 14.061 6.392 1.00 88.56 172 LEU A O 1
ATOM 1363 N N . PHE A 1 173 ? -8.039 12.719 5.096 1.00 86.75 173 PHE A N 1
ATOM 1364 C CA . PHE A 1 173 ? -7.278 13.827 4.516 1.00 86.75 173 PHE A CA 1
ATOM 1365 C C . PHE A 1 173 ? -8.106 14.517 3.428 1.00 86.75 173 PHE A C 1
ATOM 1367 O O . PHE A 1 173 ? -8.268 13.992 2.327 1.00 86.75 173 PHE A O 1
ATOM 1374 N N . LYS A 1 174 ? -8.625 15.707 3.746 1.00 69.75 174 LYS A N 1
ATOM 1375 C CA . LYS A 1 174 ? -9.580 16.435 2.902 1.00 69.75 174 LYS A CA 1
ATOM 1376 C C . LYS A 1 174 ? -9.036 16.768 1.507 1.00 69.75 174 LYS A C 1
ATOM 1378 O O . LYS A 1 174 ? -9.750 16.623 0.526 1.00 69.75 174 LYS A O 1
ATOM 1383 N N . ASP A 1 175 ? -7.761 17.129 1.407 1.00 69.12 175 ASP A N 1
ATOM 1384 C CA . ASP A 1 175 ? -7.177 17.688 0.178 1.00 69.12 175 ASP A CA 1
ATOM 1385 C C . ASP A 1 175 ? -7.103 16.717 -1.018 1.00 69.12 175 ASP A C 1
ATOM 1387 O O . ASP A 1 175 ? -6.775 17.143 -2.125 1.00 69.12 175 ASP A O 1
ATOM 1391 N N . TYR A 1 176 ? -7.375 15.422 -0.819 1.00 62.34 176 TYR A N 1
ATOM 1392 C CA . TYR A 1 176 ? -7.177 14.390 -1.844 1.00 62.34 176 TYR A CA 1
ATOM 1393 C C . TYR A 1 176 ? -8.468 13.732 -2.358 1.00 62.34 176 TYR A C 1
ATOM 1395 O O . TYR A 1 176 ? -8.403 13.053 -3.381 1.00 62.34 176 TYR A O 1
ATOM 1403 N N . PHE A 1 177 ? -9.615 13.921 -1.690 1.00 59.84 177 PHE A N 1
ATOM 1404 C CA . PHE A 1 177 ? -10.864 13.189 -1.987 1.00 59.84 177 PHE A CA 1
ATOM 1405 C C . PHE A 1 177 ? -12.140 14.056 -1.901 1.00 59.84 177 PHE A C 1
ATOM 1407 O O . PHE A 1 177 ? -13.235 13.517 -1.746 1.00 59.84 177 PHE A O 1
ATOM 1414 N N . ASP A 1 178 ? -12.014 15.385 -1.994 1.00 52.34 178 ASP A N 1
ATOM 1415 C CA . ASP A 1 178 ? -13.116 16.365 -1.863 1.00 52.34 178 ASP A CA 1
ATOM 1416 C C . ASP A 1 178 ? -13.908 16.570 -3.175 1.00 52.34 178 ASP A C 1
ATOM 1418 O O . ASP A 1 178 ? -14.176 17.701 -3.577 1.00 52.34 178 ASP A O 1
ATOM 1422 N N . ASP A 1 179 ? -14.266 15.479 -3.859 1.00 56.78 179 ASP A N 1
ATOM 1423 C CA . ASP A 1 179 ? -15.178 15.514 -5.010 1.00 56.78 179 ASP A CA 1
ATOM 1424 C C . ASP A 1 179 ? -16.560 14.980 -4.589 1.00 56.78 179 ASP A C 1
ATOM 1426 O O . ASP A 1 179 ? -16.653 13.975 -3.883 1.00 56.78 179 ASP A O 1
ATOM 1430 N N . GLU A 1 180 ? -17.653 15.611 -5.042 1.00 49.78 180 GLU A N 1
ATOM 1431 C CA . GLU A 1 180 ? -19.043 15.211 -4.719 1.00 49.78 180 GLU A CA 1
ATOM 1432 C C . GLU A 1 180 ? -19.393 13.761 -5.136 1.00 49.78 180 GLU A C 1
ATOM 1434 O O . GLU A 1 180 ? -20.396 13.211 -4.683 1.00 49.78 180 GLU A O 1
ATOM 1439 N N . GLU A 1 181 ? -18.557 13.121 -5.963 1.00 53.47 181 GLU A N 1
ATOM 1440 C CA . GLU A 1 181 ? -18.675 11.719 -6.399 1.00 53.47 181 GLU A CA 1
ATOM 1441 C C . GLU A 1 181 ? -17.774 10.741 -5.613 1.00 53.47 181 GLU A C 1
ATOM 1443 O O . GLU A 1 181 ? -17.689 9.556 -5.945 1.00 53.47 181 GLU A O 1
ATOM 1448 N N . SER A 1 182 ? -17.092 11.213 -4.566 1.00 62.94 182 SER A N 1
ATOM 1449 C CA . SER A 1 182 ? -16.226 10.400 -3.713 1.00 62.94 182 SER A CA 1
ATOM 1450 C C . SER A 1 182 ? -16.996 9.257 -3.037 1.00 62.94 182 SER A C 1
ATOM 1452 O O . SER A 1 182 ? -18.021 9.459 -2.384 1.00 62.94 182 SER A O 1
ATOM 1454 N N . LEU A 1 183 ? -16.467 8.030 -3.142 1.00 61.44 183 LEU A N 1
ATOM 1455 C CA . LEU A 1 183 ? -16.980 6.871 -2.395 1.00 61.44 183 LEU A CA 1
ATOM 1456 C C . LEU A 1 183 ? -16.636 6.965 -0.890 1.00 61.44 183 LEU A C 1
ATOM 1458 O O . LEU A 1 183 ? -17.188 6.227 -0.066 1.00 61.44 183 LEU A O 1
ATOM 1462 N N . ASP A 1 184 ? -15.735 7.872 -0.508 1.00 67.75 184 ASP A N 1
ATOM 1463 C CA . ASP A 1 184 ? -15.263 8.095 0.859 1.00 67.75 184 ASP A CA 1
ATOM 1464 C C . ASP A 1 184 ? -16.172 9.088 1.611 1.00 67.75 184 ASP A C 1
ATOM 1466 O O . ASP A 1 184 ? -15.768 10.182 1.999 1.00 67.75 184 ASP A O 1
ATOM 1470 N N . SER A 1 185 ? -17.429 8.702 1.849 1.00 74.62 185 SER A N 1
ATOM 1471 C CA . SER A 1 185 ? -18.323 9.450 2.750 1.00 74.62 185 SER A CA 1
ATOM 1472 C C . SER A 1 185 ? -18.009 9.162 4.227 1.00 74.62 185 SER A C 1
ATOM 1474 O O . SER A 1 185 ? -17.667 8.038 4.583 1.00 74.62 185 SER A O 1
ATOM 1476 N N . LEU A 1 186 ? -18.215 10.122 5.136 1.00 80.81 186 LEU A N 1
ATOM 1477 C CA . LEU A 1 186 ? -18.065 9.869 6.582 1.00 80.81 186 LEU A CA 1
ATOM 1478 C C . LEU A 1 186 ? -18.923 8.675 7.058 1.00 80.81 186 LEU A C 1
ATOM 1480 O O . LEU A 1 186 ? -18.477 7.867 7.875 1.00 80.81 186 LEU A O 1
ATOM 1484 N N . GLU A 1 187 ? -20.131 8.531 6.502 1.00 82.81 187 GLU A N 1
ATOM 1485 C CA . GLU A 1 187 ? -21.075 7.459 6.835 1.00 82.81 187 GLU A CA 1
ATOM 1486 C C . GLU A 1 187 ? -20.571 6.065 6.430 1.00 82.81 187 GLU A C 1
ATOM 1488 O O . GLU A 1 187 ? -20.792 5.090 7.161 1.00 82.81 187 GLU A O 1
ATOM 1493 N N . SER A 1 188 ? -19.856 5.947 5.304 1.00 85.19 188 SER A N 1
ATOM 1494 C CA . SER A 1 188 ? -19.331 4.654 4.854 1.00 85.19 188 SER A CA 1
ATOM 1495 C C . SER A 1 188 ? -18.314 4.103 5.856 1.00 85.19 188 SER A C 1
ATOM 1497 O O . SER A 1 188 ? -18.383 2.921 6.195 1.00 85.19 188 SER A O 1
ATOM 1499 N N . PHE A 1 189 ? -17.463 4.940 6.453 1.00 87.81 189 PHE A N 1
ATOM 1500 C CA . PHE A 1 189 ? -16.510 4.508 7.483 1.00 87.81 189 PHE A CA 1
ATOM 1501 C C . PHE A 1 189 ? -17.178 4.117 8.803 1.00 87.81 189 PHE A C 1
ATOM 1503 O O . PHE A 1 189 ? -16.765 3.142 9.438 1.00 87.81 189 PHE A O 1
ATOM 1510 N N . THR A 1 190 ? -18.254 4.800 9.201 1.00 88.69 190 THR A N 1
ATOM 1511 C CA . THR A 1 190 ? -19.070 4.363 10.344 1.00 88.69 190 THR A CA 1
ATOM 1512 C C . THR A 1 190 ? -19.664 2.974 10.089 1.00 88.69 190 THR A C 1
ATOM 1514 O O . THR A 1 190 ? -19.645 2.122 10.978 1.00 88.69 190 THR A O 1
ATOM 1517 N N . SER A 1 191 ? -20.094 2.682 8.854 1.00 89.06 191 SER A N 1
ATOM 1518 C CA . SER A 1 191 ? -20.600 1.352 8.468 1.00 89.06 191 SER A CA 1
ATOM 1519 C C . SER A 1 191 ? -19.538 0.236 8.529 1.00 89.06 191 SER A C 1
ATOM 1521 O O . SER A 1 191 ? -19.872 -0.945 8.678 1.00 89.06 191 SER A O 1
ATOM 1523 N N . LEU A 1 192 ? -18.246 0.590 8.473 1.00 90.69 192 LEU A N 1
ATOM 1524 C CA . LEU A 1 192 ? -17.125 -0.336 8.690 1.00 90.69 192 LEU A CA 1
ATOM 1525 C C . LEU A 1 192 ? -16.865 -0.627 10.178 1.00 90.69 192 LEU A C 1
ATOM 1527 O O . LEU A 1 192 ? -16.064 -1.510 10.490 1.00 90.69 192 LEU A O 1
ATOM 1531 N N . GLY A 1 193 ? -17.551 0.072 11.087 1.00 93.00 193 GLY A N 1
ATOM 1532 C CA . GLY A 1 193 ? -17.433 -0.083 12.537 1.00 93.00 193 GLY A CA 1
ATOM 1533 C C . GLY A 1 193 ? -16.606 1.003 13.227 1.00 93.00 193 GLY A C 1
ATOM 1534 O O . GLY A 1 193 ? -16.256 0.830 14.399 1.00 93.00 193 GLY A O 1
ATOM 1535 N N . ALA A 1 194 ? -16.261 2.089 12.526 1.00 93.44 194 ALA A N 1
ATOM 1536 C CA . ALA A 1 194 ? -15.582 3.223 13.141 1.00 93.44 194 ALA A CA 1
ATOM 1537 C C . ALA A 1 194 ? -16.492 3.895 14.181 1.00 93.44 194 ALA A C 1
ATOM 1539 O O . ALA A 1 194 ? -17.686 4.082 13.954 1.00 93.44 194 ALA A O 1
ATOM 1540 N N . VAL A 1 195 ? -15.919 4.254 15.329 1.00 94.25 195 VAL A N 1
ATOM 1541 C CA . VAL A 1 195 ? -16.637 4.926 16.428 1.00 94.25 195 VAL A CA 1
ATOM 1542 C C . VAL A 1 195 ? -16.655 6.440 16.230 1.00 94.25 195 VAL A C 1
ATOM 1544 O O . VAL A 1 195 ? -17.601 7.101 16.646 1.00 94.25 195 VAL A O 1
ATOM 1547 N N . HIS A 1 196 ? -15.618 6.978 15.590 1.00 92.69 196 HIS A N 1
ATOM 1548 C CA . HIS A 1 196 ? -15.477 8.397 15.287 1.00 92.69 196 HIS A CA 1
ATOM 1549 C C . HIS A 1 196 ? -14.924 8.557 13.876 1.00 92.69 196 HIS A C 1
ATOM 1551 O O . HIS A 1 196 ? -13.992 7.839 13.510 1.00 92.69 196 HIS A O 1
ATOM 1557 N N . VAL A 1 197 ? -15.499 9.468 13.095 1.00 90.88 197 VAL A N 1
ATOM 1558 C CA . VAL A 1 197 ? -15.052 9.769 11.732 1.00 90.88 197 VAL A CA 1
ATOM 1559 C C . VAL A 1 197 ? -15.144 11.273 11.519 1.00 90.88 197 VAL A C 1
ATOM 1561 O O . VAL A 1 197 ? -16.218 11.851 11.680 1.00 90.88 197 VAL A O 1
ATOM 1564 N N . GLU A 1 198 ? -14.036 11.908 11.159 1.00 90.62 198 GLU A N 1
ATOM 1565 C CA . GLU A 1 198 ? -14.003 13.332 10.817 1.00 90.62 198 GLU A CA 1
ATOM 1566 C C . GLU A 1 198 ? -12.939 13.627 9.758 1.00 90.62 198 GLU A C 1
ATOM 1568 O O . GLU A 1 198 ? -12.112 12.775 9.433 1.00 90.62 198 GLU A O 1
ATOM 1573 N N . TYR A 1 199 ? -12.953 14.838 9.210 1.00 87.50 199 TYR A N 1
ATOM 1574 C CA . TYR A 1 199 ? -11.859 15.314 8.368 1.00 87.50 199 TYR A CA 1
ATOM 1575 C C . TYR A 1 199 ? -10.680 15.748 9.243 1.00 87.50 199 TYR A C 1
ATOM 1577 O O . TYR A 1 199 ? -10.871 16.454 10.233 1.00 87.50 199 TYR A O 1
ATOM 1585 N N . GLU A 1 200 ? -9.464 15.347 8.872 1.00 82.06 200 GLU A N 1
ATOM 1586 C CA . GLU A 1 200 ? -8.235 15.798 9.526 1.00 82.06 200 GLU A CA 1
ATOM 1587 C C . GLU A 1 200 ? -8.056 17.293 9.230 1.00 82.06 200 GLU A C 1
ATOM 1589 O O . GLU A 1 200 ? -7.925 17.707 8.076 1.00 82.06 200 GLU A O 1
ATOM 1594 N N . THR A 1 201 ? -8.113 18.118 10.275 1.00 73.38 201 THR A N 1
ATOM 1595 C CA . THR A 1 201 ? -7.810 19.547 10.168 1.00 73.38 201 THR A CA 1
ATOM 1596 C C . THR A 1 201 ? -6.294 19.745 10.086 1.00 73.38 201 THR A C 1
ATOM 1598 O O . THR A 1 201 ? -5.590 19.113 10.879 1.00 73.38 201 THR A O 1
ATOM 1601 N N . PRO A 1 202 ? -5.793 20.596 9.172 1.00 60.50 202 PRO A N 1
ATOM 1602 C CA . PRO A 1 202 ? -4.362 20.869 9.027 1.00 60.50 202 PRO A CA 1
ATOM 1603 C C . PRO A 1 202 ? -3.730 21.534 10.257 1.00 60.50 202 PRO A C 1
ATOM 1605 O O . PRO A 1 202 ? -4.454 22.229 11.010 1.00 60.50 202 PRO A O 1
#